Protein AF-A0A2V8SF01-F1 (afdb_monomer_lite)

pLDDT: mean 88.04, std 14.61, range [41.06, 98.75]

Radius of gyration: 20.45 Å; chains: 1; bounding box: 52×48×50 Å

Structure (mmCIF, N/CA/C/O backbone):
data_AF-A0A2V8SF01-F1
#
_entry.id   AF-A0A2V8SF01-F1
#
loop_
_atom_site.group_PDB
_atom_site.id
_atom_site.type_symbol
_atom_site.label_atom_id
_atom_site.label_alt_id
_atom_site.label_comp_id
_atom_site.label_asym_id
_atom_site.label_entity_id
_atom_site.label_seq_id
_atom_site.pdbx_PDB_ins_code
_atom_site.Cartn_x
_atom_site.Cartn_y
_atom_site.Cartn_z
_atom_site.occupancy
_atom_site.B_iso_or_equiv
_atom_site.auth_seq_id
_atom_site.auth_comp_id
_atom_site.auth_asym_id
_atom_site.auth_atom_id
_atom_site.pdbx_PDB_model_num
ATOM 1 N N . GLY A 1 1 ? 24.856 25.398 -19.498 1.00 54.59 1 GLY A N 1
ATOM 2 C CA . GLY A 1 1 ? 24.520 24.948 -18.130 1.00 54.59 1 GLY A CA 1
ATOM 3 C C . GLY A 1 1 ? 24.782 23.458 -18.024 1.00 54.59 1 GLY A C 1
ATOM 4 O O . GLY A 1 1 ? 24.980 22.838 -19.052 1.00 54.59 1 GLY A O 1
ATOM 5 N N . CYS A 1 2 ? 24.787 22.869 -16.823 1.00 63.88 2 CYS A N 1
ATOM 6 C CA . CYS A 1 2 ? 25.158 21.453 -16.619 1.00 63.88 2 CYS A CA 1
ATOM 7 C C . CYS A 1 2 ? 24.352 20.451 -17.482 1.00 63.88 2 CYS A C 1
ATOM 9 O O . CYS A 1 2 ? 24.898 19.425 -17.867 1.00 63.88 2 CYS A O 1
ATOM 11 N N . LEU A 1 3 ? 23.101 20.770 -17.845 1.00 73.19 3 LEU A N 1
ATOM 12 C CA . LEU A 1 3 ? 22.280 19.961 -18.760 1.00 73.19 3 LEU A CA 1
ATOM 13 C C . LEU A 1 3 ? 22.737 20.024 -20.227 1.00 73.19 3 LEU A C 1
ATOM 15 O O . LEU A 1 3 ? 22.583 19.043 -20.943 1.00 73.19 3 LEU A O 1
ATOM 19 N N . ASP A 1 4 ? 23.320 21.142 -20.665 1.00 74.00 4 ASP A N 1
ATOM 20 C CA . ASP A 1 4 ? 23.762 21.336 -22.057 1.00 74.00 4 ASP A CA 1
ATOM 21 C C . ASP A 1 4 ? 25.041 20.540 -22.377 1.00 74.00 4 ASP A C 1
ATOM 23 O O . ASP A 1 4 ? 25.390 20.360 -23.540 1.00 74.00 4 ASP A O 1
ATOM 27 N N . GLU A 1 5 ? 25.748 20.079 -21.342 1.00 84.69 5 GLU A N 1
ATOM 28 C CA . GLU A 1 5 ? 26.998 19.313 -21.435 1.00 84.69 5 GLU A CA 1
ATOM 29 C C . GLU A 1 5 ? 26.815 17.839 -21.028 1.00 84.69 5 GLU A C 1
ATOM 31 O O . GLU A 1 5 ? 27.785 17.080 -20.996 1.00 84.69 5 GLU A O 1
ATOM 36 N N . PHE A 1 6 ? 25.590 17.420 -20.686 1.00 84.81 6 PHE A N 1
ATOM 37 C CA . PHE A 1 6 ? 25.328 16.073 -20.190 1.00 84.81 6 PHE A CA 1
ATOM 38 C C . PHE A 1 6 ? 25.137 15.073 -21.335 1.00 84.81 6 PHE A C 1
ATOM 40 O O . PHE A 1 6 ? 24.265 15.234 -22.185 1.00 84.81 6 PHE A O 1
ATOM 47 N N . ASP A 1 7 ? 25.937 14.009 -21.324 1.00 86.62 7 ASP A N 1
ATOM 48 C CA . ASP A 1 7 ? 25.850 12.919 -22.292 1.00 86.62 7 ASP A CA 1
ATOM 49 C C . ASP A 1 7 ? 24.794 11.887 -21.859 1.00 86.62 7 ASP A C 1
ATOM 51 O O . ASP A 1 7 ? 25.060 11.008 -21.035 1.00 86.62 7 ASP A O 1
ATOM 55 N N . PHE A 1 8 ? 23.582 12.014 -22.405 1.00 86.12 8 PHE A N 1
ATOM 56 C CA . PHE A 1 8 ? 22.473 11.082 -22.162 1.00 86.12 8 PHE A CA 1
ATOM 57 C C . PHE A 1 8 ? 22.664 9.719 -22.843 1.00 86.12 8 PHE A C 1
ATOM 59 O O . PHE A 1 8 ? 22.035 8.749 -22.419 1.00 86.12 8 PHE A O 1
ATOM 66 N N . ASP A 1 9 ? 23.546 9.631 -23.842 1.00 87.12 9 ASP A N 1
ATOM 67 C CA . ASP A 1 9 ? 23.846 8.399 -24.583 1.00 87.12 9 ASP A CA 1
ATOM 68 C C . ASP A 1 9 ? 25.035 7.634 -23.970 1.00 87.12 9 ASP A C 1
ATOM 70 O O . ASP A 1 9 ? 25.516 6.640 -24.522 1.00 87.12 9 ASP A O 1
ATOM 74 N N . SER A 1 10 ? 25.519 8.083 -22.808 1.00 87.12 10 SER A N 1
ATOM 75 C CA . SER A 1 10 ? 26.638 7.466 -22.110 1.00 87.12 10 SER A CA 1
ATOM 76 C C . SER A 1 10 ? 26.353 6.005 -21.744 1.00 87.12 10 SER A C 1
ATOM 78 O O . SER A 1 10 ? 25.311 5.679 -21.179 1.00 87.12 10 SER A O 1
ATOM 80 N N . ASN A 1 11 ? 27.337 5.126 -21.969 1.00 86.88 11 ASN A N 1
ATOM 81 C CA . ASN A 1 11 ? 27.300 3.732 -21.500 1.00 86.88 11 ASN A CA 1
ATOM 82 C C . ASN A 1 11 ? 27.449 3.600 -19.971 1.00 86.88 11 ASN A C 1
ATOM 84 O O . ASN A 1 11 ? 27.344 2.496 -19.439 1.00 86.88 11 ASN A O 1
ATOM 88 N N . ASP A 1 12 ? 27.744 4.696 -19.265 1.00 89.12 12 ASP A N 1
ATOM 89 C CA . ASP A 1 12 ? 27.717 4.743 -17.804 1.00 89.12 12 ASP A CA 1
ATOM 90 C C . ASP A 1 12 ? 26.255 4.624 -17.331 1.00 89.12 12 ASP A C 1
ATOM 92 O O . ASP A 1 12 ? 25.471 5.536 -17.599 1.00 89.12 12 ASP A O 1
ATOM 96 N N . PRO A 1 13 ? 25.861 3.553 -16.616 1.00 85.81 13 PRO A N 1
ATOM 97 C CA . PRO A 1 13 ? 24.471 3.329 -16.212 1.00 85.81 13 PRO A CA 1
ATOM 98 C C . PRO A 1 13 ? 23.915 4.426 -15.293 1.00 85.81 13 PRO A C 1
ATOM 100 O O . PRO A 1 13 ? 22.699 4.552 -15.167 1.00 85.81 13 PRO A O 1
ATOM 103 N N . LEU A 1 14 ? 24.774 5.226 -14.649 1.00 88.25 14 LEU A N 1
ATOM 104 C CA . LEU A 1 14 ? 24.346 6.370 -13.845 1.00 88.25 14 LEU A CA 1
ATOM 105 C C . LEU A 1 14 ? 23.918 7.560 -14.714 1.00 88.25 14 LEU A C 1
ATOM 107 O O . LEU A 1 14 ? 23.068 8.355 -14.306 1.00 88.25 14 LEU A O 1
ATOM 111 N N . LYS A 1 15 ? 24.510 7.692 -15.906 1.00 88.44 15 LYS A N 1
ATOM 112 C CA . LYS A 1 15 ? 24.285 8.811 -16.829 1.00 88.44 15 LYS A CA 1
ATOM 113 C C . LYS A 1 15 ? 23.345 8.461 -17.972 1.00 88.44 15 LYS A C 1
ATOM 115 O O . LYS A 1 15 ? 22.517 9.293 -18.334 1.00 88.44 15 LYS A O 1
ATOM 120 N N . GLY A 1 16 ? 23.449 7.247 -18.506 1.00 86.75 16 GLY A N 1
ATOM 121 C CA . GLY A 1 16 ? 22.637 6.763 -19.615 1.00 86.75 16 GLY A CA 1
ATOM 122 C C . GLY A 1 16 ? 21.146 6.985 -19.363 1.00 86.75 16 GLY A C 1
ATOM 123 O O . GLY A 1 16 ? 20.642 6.743 -18.263 1.00 86.75 16 GLY A O 1
ATOM 124 N N . GLY A 1 17 ? 20.451 7.534 -20.360 1.00 85.00 17 GLY A N 1
ATOM 125 C CA . GLY A 1 17 ? 19.025 7.861 -20.275 1.00 85.00 17 GLY A CA 1
ATOM 126 C C . GLY A 1 17 ? 18.660 8.909 -19.214 1.00 85.00 17 GLY A C 1
ATOM 127 O O . GLY A 1 17 ? 17.480 9.120 -18.949 1.00 85.00 17 GLY A O 1
ATOM 128 N N . GLY A 1 18 ? 19.644 9.569 -18.590 1.00 88.75 18 GLY A N 1
ATOM 129 C CA . GLY A 1 18 ? 19.422 10.551 -17.531 1.00 88.75 18 GLY A CA 1
ATOM 130 C C . GLY A 1 18 ? 19.041 9.944 -16.177 1.00 88.75 18 GLY A C 1
ATOM 131 O O . GLY A 1 18 ? 18.401 10.634 -15.380 1.00 88.75 18 GLY A O 1
ATOM 132 N N . TYR A 1 19 ? 19.428 8.690 -15.895 1.00 90.06 19 TYR A N 1
ATOM 133 C CA . TYR A 1 19 ? 19.047 7.977 -14.665 1.00 90.06 19 TYR A CA 1
ATOM 134 C C . TYR A 1 19 ? 19.304 8.789 -13.387 1.00 90.06 19 TYR A C 1
ATOM 136 O O . TYR A 1 19 ? 18.419 8.883 -12.541 1.00 90.06 19 TYR A O 1
ATOM 144 N N . ILE A 1 20 ? 20.474 9.427 -13.248 1.00 90.81 20 ILE A N 1
ATOM 145 C CA . ILE A 1 20 ? 20.796 10.248 -12.068 1.00 90.81 20 ILE A CA 1
ATOM 146 C C . ILE A 1 20 ? 19.806 11.400 -11.847 1.00 90.81 20 ILE A C 1
ATOM 148 O O . ILE A 1 20 ? 19.459 11.696 -10.706 1.00 90.81 20 ILE A O 1
ATOM 152 N N . PHE A 1 21 ? 19.312 12.036 -12.912 1.00 91.44 21 PHE A N 1
ATOM 153 C CA . PHE A 1 21 ? 18.335 13.117 -12.781 1.00 91.44 21 PHE A CA 1
ATOM 154 C C . PHE A 1 21 ? 16.990 12.580 -12.307 1.00 91.44 21 PHE A C 1
ATOM 156 O O . PHE A 1 21 ? 16.383 13.163 -11.412 1.00 91.44 21 PHE A O 1
ATOM 163 N N . GLN A 1 22 ? 16.550 11.448 -12.859 1.00 91.25 22 GLN A N 1
ATOM 164 C CA . GLN A 1 22 ? 15.330 10.782 -12.405 1.00 91.25 22 GLN A CA 1
ATOM 165 C C . GLN A 1 22 ? 15.464 10.322 -10.949 1.00 91.25 22 GLN A C 1
ATOM 167 O O . GLN A 1 22 ? 14.569 10.588 -10.156 1.00 91.25 22 GLN A O 1
ATOM 172 N N . LEU A 1 23 ? 16.610 9.754 -10.559 1.00 92.31 23 LEU A N 1
ATOM 173 C CA . LEU A 1 23 ? 16.880 9.356 -9.177 1.00 92.31 23 LEU A CA 1
ATOM 174 C C . LEU A 1 23 ? 16.732 10.529 -8.206 1.00 92.31 23 LEU A C 1
ATOM 176 O O . LEU A 1 23 ? 16.076 10.386 -7.178 1.00 92.31 23 LEU A O 1
ATOM 180 N N . VAL A 1 24 ? 17.315 11.686 -8.530 1.00 92.81 24 VAL A N 1
ATOM 181 C CA . VAL A 1 24 ? 17.223 12.886 -7.685 1.00 92.81 24 VAL A CA 1
ATOM 182 C C . VAL A 1 24 ? 15.783 13.394 -7.597 1.00 92.81 24 VAL A C 1
ATOM 184 O O . VAL A 1 24 ? 15.332 13.715 -6.499 1.00 92.81 24 VAL A O 1
ATOM 187 N N . LEU A 1 25 ? 15.049 13.427 -8.714 1.00 92.81 25 LEU A N 1
ATOM 188 C CA . LEU A 1 25 ? 13.645 13.851 -8.734 1.00 92.81 25 LEU A CA 1
ATOM 189 C C . LEU A 1 25 ? 12.754 12.925 -7.896 1.00 92.81 25 LEU A C 1
ATOM 191 O O . LEU A 1 25 ? 11.922 13.406 -7.128 1.00 92.81 25 LEU A O 1
ATOM 195 N N . GLU A 1 26 ? 12.930 11.607 -8.007 1.00 91.81 26 GLU A N 1
ATOM 196 C CA . GLU A 1 26 ? 12.144 10.662 -7.211 1.00 91.81 26 GLU A CA 1
ATOM 197 C C . GLU A 1 26 ? 12.564 10.666 -5.734 1.00 91.81 26 GLU A C 1
ATOM 199 O O . GLU A 1 26 ? 11.713 10.592 -4.850 1.00 91.81 26 GLU A O 1
ATOM 204 N N . HIS A 1 27 ? 13.856 10.832 -5.433 1.00 92.00 27 HIS A N 1
ATOM 205 C CA . HIS A 1 27 ? 14.327 11.004 -4.058 1.00 92.00 27 HIS A CA 1
ATOM 206 C C . HIS A 1 27 ? 13.729 12.266 -3.414 1.00 92.00 27 HIS A C 1
ATOM 208 O O . HIS A 1 27 ? 13.268 12.218 -2.275 1.00 92.00 27 HIS A O 1
ATOM 214 N N . GLU A 1 28 ? 13.659 13.390 -4.136 1.00 94.81 28 GLU A N 1
ATOM 215 C CA . GLU A 1 28 ? 12.976 14.593 -3.644 1.00 94.81 28 GLU A CA 1
ATOM 216 C C . GLU A 1 28 ? 11.497 14.315 -3.328 1.00 94.81 28 GLU A C 1
ATOM 218 O O . GLU A 1 28 ? 11.013 14.708 -2.265 1.00 94.81 28 GLU A O 1
ATOM 223 N N . ARG A 1 29 ? 10.786 13.579 -4.193 1.00 91.56 29 ARG A N 1
ATOM 224 C CA . ARG A 1 29 ? 9.381 13.193 -3.963 1.00 91.56 29 ARG A CA 1
ATOM 225 C C . ARG A 1 29 ? 9.201 12.299 -2.734 1.00 91.56 29 ARG A C 1
ATOM 227 O O . ARG A 1 29 ? 8.271 12.527 -1.962 1.00 91.56 29 ARG A O 1
ATOM 234 N N . GLN A 1 30 ? 10.104 11.348 -2.490 1.00 91.81 30 GLN A N 1
ATOM 235 C CA . GLN A 1 30 ? 10.100 10.537 -1.260 1.00 91.81 30 GLN A CA 1
ATOM 236 C C . GLN A 1 30 ? 10.273 11.402 0.003 1.00 91.81 30 GLN A C 1
ATOM 238 O O . GLN A 1 30 ? 9.613 11.181 1.025 1.00 91.81 30 GLN A O 1
ATOM 243 N N . HIS A 1 31 ? 11.123 12.435 -0.055 1.00 93.69 31 HIS A N 1
ATOM 244 C CA . HIS A 1 31 ? 11.261 13.399 1.045 1.00 93.69 31 HIS A CA 1
ATOM 245 C C . HIS A 1 31 ? 10.014 14.268 1.216 1.00 93.69 31 HIS A C 1
ATOM 247 O O . HIS A 1 31 ? 9.617 14.526 2.351 1.00 93.69 31 HIS A O 1
ATOM 253 N N . GLN A 1 32 ? 9.355 14.679 0.130 1.00 93.25 32 GLN A N 1
ATOM 254 C CA . GLN A 1 32 ? 8.072 15.389 0.206 1.00 93.25 32 GLN A CA 1
ATOM 255 C C . GLN A 1 32 ? 7.006 14.536 0.913 1.00 93.25 32 GLN A C 1
ATOM 257 O O . GLN A 1 32 ? 6.286 15.049 1.770 1.00 93.25 32 GLN A O 1
ATOM 262 N N . GLU A 1 33 ? 6.958 13.230 0.636 1.00 92.88 33 GLU A N 1
ATOM 263 C CA . GLU A 1 33 ? 6.109 12.279 1.363 1.00 92.88 33 GLU A CA 1
ATOM 264 C C . GLU A 1 33 ? 6.444 12.186 2.850 1.00 92.88 33 GLU A C 1
ATOM 266 O O . GLU A 1 33 ? 5.564 12.325 3.703 1.00 92.88 33 GLU A O 1
ATOM 271 N N . THR A 1 34 ? 7.728 12.058 3.174 1.00 93.25 34 THR A N 1
ATOM 272 C CA . THR A 1 34 ? 8.198 12.039 4.563 1.00 93.25 34 THR A CA 1
ATOM 273 C C . THR A 1 34 ? 7.794 13.310 5.315 1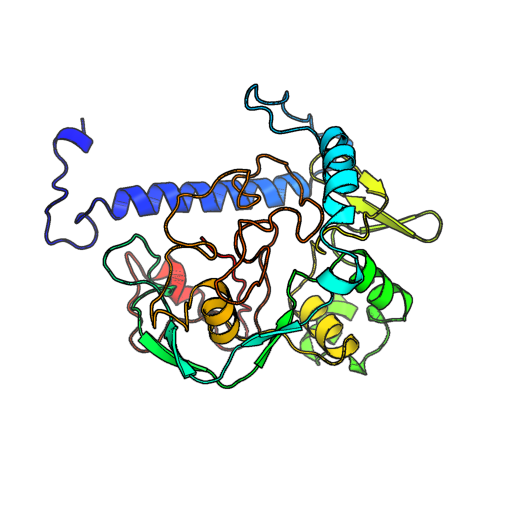.00 93.25 34 THR A C 1
ATOM 275 O O . THR A 1 34 ? 7.288 13.246 6.438 1.00 93.25 34 THR A O 1
ATOM 278 N N . LEU A 1 35 ? 7.959 14.476 4.688 1.00 93.44 35 LEU A N 1
ATOM 279 C CA . LEU A 1 35 ? 7.542 15.756 5.255 1.00 93.44 35 LEU A CA 1
ATOM 280 C C . LEU A 1 35 ? 6.027 15.822 5.459 1.00 93.44 35 LEU A C 1
ATOM 282 O O . LEU A 1 35 ? 5.589 16.345 6.481 1.00 93.44 35 LEU A O 1
ATOM 286 N N . ALA A 1 36 ? 5.225 15.266 4.548 1.00 91.38 36 ALA A N 1
ATOM 287 C CA . ALA A 1 36 ? 3.776 15.211 4.711 1.00 91.38 36 ALA A CA 1
ATOM 288 C C . ALA A 1 36 ? 3.349 14.318 5.885 1.00 91.38 36 ALA A C 1
ATOM 290 O O . ALA A 1 36 ? 2.460 14.719 6.636 1.00 91.38 36 ALA A O 1
ATOM 291 N N . TYR A 1 37 ? 4.012 13.176 6.117 1.00 89.75 37 TYR A N 1
ATOM 292 C CA . TYR A 1 37 ? 3.765 12.357 7.312 1.00 89.75 37 TYR A CA 1
ATOM 293 C C . TYR A 1 37 ? 4.042 13.133 8.600 1.00 89.75 37 TYR A C 1
ATOM 295 O O . TYR A 1 37 ? 3.204 13.165 9.503 1.00 89.75 37 TYR A O 1
ATOM 303 N N . LEU A 1 38 ? 5.194 13.807 8.676 1.00 92.75 38 LEU A N 1
ATOM 304 C CA . LEU A 1 38 ? 5.547 14.644 9.826 1.00 92.75 38 LEU A CA 1
ATOM 305 C C . LEU A 1 38 ? 4.557 15.799 10.002 1.00 92.75 38 LEU A C 1
ATOM 307 O O . LEU A 1 38 ? 4.141 16.104 11.119 1.00 92.75 38 LEU A O 1
ATOM 311 N N . PHE A 1 39 ? 4.137 16.416 8.899 1.00 93.12 39 PHE A N 1
ATOM 312 C CA . PHE A 1 39 ? 3.173 17.502 8.915 1.00 93.12 39 PHE A CA 1
ATOM 313 C C . PHE A 1 39 ? 1.790 17.029 9.374 1.00 93.12 39 PHE A C 1
ATOM 315 O O . PHE A 1 39 ? 1.161 17.718 10.173 1.00 93.12 39 PHE A O 1
ATOM 322 N N . GLN A 1 40 ? 1.326 15.837 8.977 1.00 92.75 40 GLN A N 1
ATOM 323 C CA . GLN A 1 40 ? 0.063 15.256 9.452 1.00 92.75 40 GLN A CA 1
ATOM 324 C C . GLN A 1 40 ? 0.063 15.030 10.974 1.00 92.75 40 GLN A C 1
ATOM 326 O O . GLN A 1 40 ? -0.973 15.225 11.613 1.00 92.75 40 GLN A O 1
ATOM 331 N N . LEU A 1 41 ? 1.216 14.706 11.573 1.00 92.81 41 LEU A N 1
ATOM 332 C CA . LEU A 1 41 ? 1.348 14.491 13.020 1.00 92.81 41 LEU A CA 1
ATOM 333 C C . LEU A 1 41 ? 1.189 15.764 13.863 1.00 92.81 41 LEU A C 1
ATOM 335 O O . LEU A 1 41 ? 0.809 15.658 15.031 1.00 92.81 41 LEU A O 1
ATOM 339 N N . LEU A 1 42 ? 1.436 16.952 13.298 1.00 93.75 42 LEU A N 1
ATOM 340 C CA . LEU A 1 42 ? 1.206 18.213 14.009 1.00 93.75 42 LEU A CA 1
ATOM 341 C C . LEU A 1 42 ? -0.290 18.417 14.301 1.00 93.75 42 LEU A C 1
ATOM 343 O O . LEU A 1 42 ? -1.156 17.875 13.608 1.00 93.75 42 LEU A O 1
ATOM 347 N N . ASP A 1 43 ? -0.589 19.232 15.314 1.00 91.06 43 ASP A N 1
ATOM 348 C CA . ASP A 1 43 ? -1.958 19.608 15.674 1.00 91.06 43 ASP A CA 1
ATOM 349 C C . ASP A 1 43 ? -2.656 20.269 14.468 1.00 91.06 43 ASP A C 1
ATOM 351 O O . ASP A 1 43 ? -2.166 21.297 13.982 1.00 91.06 43 ASP A O 1
ATOM 355 N N . PRO A 1 44 ? -3.774 19.712 13.964 1.00 90.31 44 PRO A N 1
ATOM 356 C CA . PRO A 1 44 ? -4.490 20.270 12.820 1.00 90.31 44 PRO A CA 1
ATOM 357 C C . PRO A 1 44 ? -4.881 21.742 12.987 1.00 90.31 44 PRO A C 1
ATOM 359 O O . PRO A 1 44 ? -4.827 22.493 12.017 1.00 90.31 44 PRO A O 1
ATOM 362 N N . THR A 1 45 ? -5.179 22.190 14.211 1.00 88.88 45 THR A N 1
ATOM 363 C CA . THR A 1 45 ? -5.562 23.583 14.504 1.00 88.88 45 THR A CA 1
ATOM 364 C C . THR A 1 45 ? -4.426 24.588 14.297 1.00 88.88 45 THR A C 1
ATOM 366 O O . THR A 1 45 ? -4.670 25.790 14.201 1.00 88.88 45 THR A O 1
ATOM 369 N N . THR A 1 46 ? -3.183 24.110 14.191 1.00 92.88 46 THR A N 1
ATOM 370 C CA . THR A 1 46 ? -1.998 24.945 13.935 1.00 92.88 46 THR A CA 1
ATOM 371 C C . THR A 1 46 ? -1.663 25.065 12.449 1.00 92.88 46 THR A C 1
ATOM 373 O O . THR A 1 46 ? -0.733 25.783 12.079 1.00 92.88 46 THR A O 1
ATOM 376 N N . LYS A 1 47 ? -2.405 24.366 11.583 1.00 93.00 47 LYS A N 1
ATOM 377 C CA . LYS A 1 47 ? -2.143 24.293 10.147 1.00 93.00 47 LYS A CA 1
ATOM 378 C C . LYS A 1 47 ? -3.144 25.138 9.382 1.00 93.00 47 LYS A C 1
ATOM 380 O O . LYS A 1 47 ? -4.331 25.177 9.691 1.00 93.00 47 LYS A O 1
ATOM 385 N N . THR A 1 48 ? -2.666 25.727 8.297 1.00 87.31 48 THR A N 1
ATOM 386 C CA . THR A 1 48 ? -3.521 26.420 7.338 1.00 87.31 48 THR A CA 1
ATOM 387 C C . THR A 1 48 ? -3.609 25.581 6.079 1.00 87.31 48 THR A C 1
ATOM 389 O O . THR A 1 48 ? -2.586 25.263 5.470 1.00 87.31 48 THR A O 1
ATOM 392 N N . ARG A 1 49 ? -4.834 25.232 5.677 1.00 84.12 49 ARG A N 1
ATOM 393 C CA . ARG A 1 49 ? -5.082 24.566 4.398 1.00 84.12 49 ARG A CA 1
ATOM 394 C C . ARG A 1 49 ? -4.626 25.496 3.261 1.00 84.12 49 ARG A C 1
ATOM 396 O O . ARG A 1 49 ? -5.049 26.656 3.246 1.00 84.12 49 ARG A O 1
ATOM 403 N N . PRO A 1 50 ? -3.786 25.033 2.317 1.00 81.06 50 PRO A N 1
ATOM 404 C CA . PRO A 1 50 ? -3.448 25.812 1.134 1.00 81.06 50 PRO A CA 1
ATOM 405 C C . PRO A 1 50 ? -4.721 26.218 0.384 1.00 81.06 50 PRO A C 1
ATOM 407 O O . PRO A 1 50 ? -5.68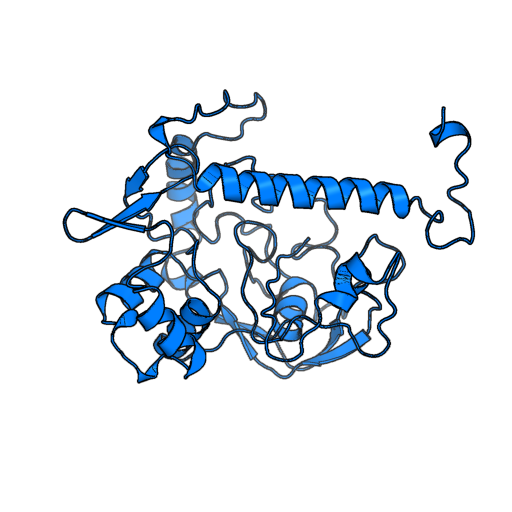5 25.450 0.334 1.00 81.06 50 PRO A O 1
ATOM 410 N N . LEU A 1 51 ? -4.730 27.417 -0.206 1.00 66.88 51 LEU A N 1
ATOM 411 C CA . LEU A 1 51 ? -5.817 27.826 -1.098 1.00 66.88 51 LEU A CA 1
ATOM 412 C C . LEU A 1 51 ? -5.964 26.783 -2.213 1.00 66.88 51 LEU A C 1
ATOM 414 O O . LEU A 1 51 ? -4.957 26.300 -2.736 1.00 66.88 51 LEU A O 1
ATOM 418 N N . ALA A 1 52 ? -7.207 26.428 -2.552 1.00 58.94 52 ALA A N 1
ATOM 419 C CA . ALA A 1 52 ? -7.484 25.468 -3.614 1.00 58.94 52 ALA A CA 1
ATOM 420 C C . ALA A 1 52 ? -6.733 25.884 -4.888 1.00 58.94 52 ALA A C 1
ATOM 422 O O . ALA A 1 52 ? -6.860 27.023 -5.346 1.00 58.94 52 ALA A O 1
ATOM 423 N N . GLN A 1 53 ? -5.922 24.977 -5.436 1.00 53.53 53 GLN A N 1
ATOM 424 C CA . GLN A 1 53 ? -5.293 25.197 -6.734 1.00 53.53 53 GLN A CA 1
ATOM 425 C C . GLN A 1 53 ? -6.392 25.355 -7.797 1.00 53.53 53 GLN A C 1
ATOM 427 O O . GLN A 1 53 ? -7.429 24.689 -7.734 1.00 53.53 53 GLN A O 1
ATOM 432 N N . ALA A 1 54 ? -6.168 26.246 -8.767 1.00 43.75 54 ALA A N 1
ATOM 433 C CA . ALA A 1 54 ? -7.116 26.558 -9.843 1.00 43.75 54 ALA A CA 1
ATOM 434 C C . ALA A 1 54 ? -7.475 25.337 -10.723 1.00 43.75 54 ALA A C 1
ATOM 436 O O . ALA A 1 54 ? -8.429 25.382 -11.493 1.00 43.75 54 ALA A O 1
ATOM 437 N N . ASP A 1 55 ? -6.739 24.239 -10.566 1.00 48.16 55 ASP A N 1
ATOM 438 C CA . ASP A 1 55 ? -6.804 22.966 -11.279 1.00 48.16 55 ASP A CA 1
ATOM 439 C C . ASP A 1 55 ? -8.062 22.125 -10.969 1.00 48.16 55 ASP A C 1
ATOM 441 O O . ASP A 1 55 ? -8.164 20.982 -11.414 1.00 48.16 55 ASP A O 1
ATOM 445 N N . GLY A 1 56 ? -9.007 22.628 -10.166 1.00 44.41 56 GLY A N 1
ATOM 446 C CA . GLY A 1 56 ? -10.249 21.910 -9.855 1.00 44.41 56 GLY A CA 1
ATOM 447 C C . GLY A 1 56 ? -10.069 20.694 -8.937 1.00 44.41 56 GLY A C 1
ATOM 448 O O . GLY A 1 56 ? -10.959 19.847 -8.861 1.00 44.41 56 GLY A O 1
ATOM 449 N N . ALA A 1 57 ? -8.943 20.597 -8.218 1.00 45.41 57 ALA A N 1
ATOM 450 C CA . ALA A 1 57 ? -8.798 19.660 -7.107 1.00 45.41 57 ALA A CA 1
ATOM 451 C C . ALA A 1 57 ? -9.791 20.066 -6.009 1.00 45.41 57 ALA A C 1
ATOM 453 O O . ALA A 1 57 ? -9.544 20.985 -5.228 1.00 45.41 57 ALA A O 1
ATOM 454 N N . MET A 1 58 ? -10.963 19.431 -6.024 1.00 45.31 58 MET A N 1
ATOM 455 C CA . MET A 1 58 ? -12.053 19.764 -5.116 1.00 45.31 58 MET A CA 1
ATOM 456 C C . MET A 1 58 ? -11.579 19.587 -3.665 1.00 45.31 58 MET A C 1
ATOM 458 O O . MET A 1 58 ? -11.100 18.500 -3.318 1.00 45.31 58 MET A O 1
ATOM 462 N N . PRO A 1 59 ? -11.740 20.607 -2.803 1.00 46.31 59 PRO A N 1
ATOM 463 C CA . PRO A 1 59 ? -11.748 20.406 -1.361 1.00 46.31 59 PRO A CA 1
ATOM 464 C C . PRO A 1 59 ? -12.731 19.282 -1.003 1.00 46.31 59 PRO A C 1
ATOM 466 O O . PRO A 1 59 ? -13.704 19.062 -1.726 1.00 46.31 59 PRO A O 1
ATOM 469 N N . HIS A 1 60 ? -12.464 18.589 0.107 1.00 49.81 60 HIS A N 1
ATOM 470 C CA . HIS A 1 60 ? -13.214 17.432 0.632 1.00 49.81 60 HIS A CA 1
ATOM 471 C C . HIS A 1 60 ? -14.749 17.539 0.457 1.00 49.81 60 HIS A C 1
ATOM 473 O O . HIS A 1 60 ? -15.389 16.571 0.050 1.00 49.81 60 HIS A O 1
ATOM 479 N N . ASP A 1 61 ? -15.319 18.741 0.593 1.00 44.72 61 ASP A N 1
ATOM 480 C CA . ASP A 1 61 ? -16.753 19.019 0.422 1.00 44.72 61 ASP A CA 1
ATOM 481 C C . ASP A 1 61 ? -17.346 18.640 -0.952 1.00 44.72 61 ASP A C 1
ATOM 483 O O . ASP A 1 61 ? -18.504 18.235 -1.027 1.00 44.72 61 ASP A O 1
ATOM 487 N N . GLY A 1 62 ? -16.574 18.706 -2.043 1.00 41.06 62 GLY A N 1
ATOM 488 C CA . GLY A 1 62 ? -17.042 18.315 -3.381 1.00 41.06 62 GLY A CA 1
ATOM 489 C C . GLY A 1 62 ? -16.972 16.812 -3.660 1.00 41.06 62 GLY A C 1
ATOM 490 O O . GLY A 1 62 ? -17.655 16.309 -4.554 1.00 41.06 62 GLY A O 1
ATOM 491 N N . ALA A 1 63 ? -16.158 16.076 -2.895 1.00 46.69 63 ALA A N 1
ATOM 492 C CA . ALA A 1 63 ? -16.019 14.633 -3.051 1.00 46.69 63 ALA A CA 1
ATOM 493 C C . ALA A 1 63 ? -17.290 13.898 -2.610 1.00 46.69 63 ALA A C 1
ATOM 495 O O . ALA A 1 63 ? -17.627 12.893 -3.219 1.00 46.69 63 ALA A O 1
ATOM 496 N N . ARG A 1 64 ? -18.049 14.434 -1.644 1.00 45.09 64 ARG A N 1
ATOM 497 C CA . ARG A 1 64 ? -19.336 13.864 -1.205 1.00 45.09 64 ARG A CA 1
ATOM 498 C C . ARG A 1 64 ? -20.405 13.844 -2.299 1.00 45.09 64 ARG A C 1
ATOM 500 O O . ARG A 1 64 ? -21.171 12.889 -2.381 1.00 45.09 64 ARG A O 1
ATOM 507 N N . GLU A 1 65 ? -20.451 14.856 -3.163 1.00 41.81 65 GLU A N 1
ATOM 508 C CA . GLU A 1 65 ? -21.429 14.929 -4.260 1.00 41.81 65 GLU A CA 1
ATOM 509 C C . GLU A 1 65 ? -21.067 13.992 -5.427 1.00 41.81 65 GLU A C 1
ATOM 511 O O . GLU A 1 65 ? -21.945 13.395 -6.053 1.00 41.81 65 GLU A O 1
ATOM 516 N N . VAL A 1 66 ? -19.767 13.806 -5.684 1.00 48.22 66 VAL A N 1
ATOM 517 C CA . VAL A 1 66 ? -19.257 12.842 -6.675 1.00 48.22 66 VAL A CA 1
ATOM 518 C C . VAL A 1 66 ? -19.331 11.408 -6.139 1.00 48.22 66 VAL A C 1
ATOM 520 O O . VAL A 1 66 ? -19.736 10.515 -6.875 1.00 48.22 66 VAL A O 1
ATOM 523 N N . ALA A 1 67 ? -19.025 11.188 -4.858 1.00 47.97 67 ALA A N 1
ATOM 524 C CA . ALA A 1 67 ? -19.137 9.900 -4.176 1.00 47.97 67 ALA A CA 1
ATOM 525 C C . ALA A 1 67 ? -20.595 9.448 -4.048 1.00 47.97 67 ALA A C 1
ATOM 527 O O . ALA A 1 67 ? -20.874 8.283 -4.279 1.00 47.97 67 ALA A O 1
ATOM 528 N N . SER A 1 68 ? -21.542 10.361 -3.804 1.00 45.69 68 SER A N 1
ATOM 529 C CA . SER A 1 68 ? -22.985 10.083 -3.888 1.00 45.69 68 SER A CA 1
ATOM 530 C C . SER A 1 68 ? -23.369 9.478 -5.247 1.00 45.69 68 SER A C 1
ATOM 532 O O . SER A 1 68 ? -24.029 8.443 -5.295 1.00 45.69 68 SER A O 1
ATOM 534 N N . ARG A 1 69 ? -22.850 10.039 -6.351 1.00 44.19 69 ARG A N 1
ATOM 535 C CA . ARG A 1 69 ? -23.076 9.534 -7.719 1.00 44.19 69 ARG A CA 1
ATOM 536 C C . ARG A 1 69 ? -22.247 8.294 -8.086 1.00 44.19 69 ARG A C 1
ATOM 538 O O . ARG A 1 69 ? -22.674 7.526 -8.940 1.00 44.19 69 ARG A O 1
ATOM 545 N N . ALA A 1 70 ? -21.076 8.095 -7.481 1.00 45.62 70 ALA A N 1
ATOM 546 C CA . ALA A 1 70 ? -20.231 6.913 -7.688 1.00 45.62 70 ALA A CA 1
ATOM 547 C C . ALA A 1 70 ? -20.657 5.720 -6.808 1.00 45.62 70 ALA A C 1
ATOM 549 O O . ALA A 1 70 ? -20.453 4.572 -7.199 1.00 45.62 70 ALA A O 1
ATOM 550 N N . SER A 1 71 ? -21.314 5.971 -5.668 1.00 44.31 71 SER A N 1
ATOM 551 C CA . SER A 1 71 ? -21.890 4.940 -4.789 1.00 44.31 71 SER A CA 1
ATOM 552 C C . SER A 1 71 ? -23.030 4.165 -5.456 1.00 44.31 71 SER A C 1
ATOM 554 O O . SER A 1 71 ? -23.288 3.018 -5.095 1.00 44.31 71 SER A O 1
ATOM 556 N N . ASP A 1 72 ? -23.628 4.732 -6.510 1.00 44.16 72 ASP A N 1
ATOM 557 C CA . ASP A 1 72 ? -24.569 4.021 -7.379 1.00 44.16 72 ASP A CA 1
ATOM 558 C C . ASP A 1 72 ? -23.861 2.986 -8.283 1.00 44.16 72 ASP A C 1
ATOM 560 O O . ASP A 1 72 ? -24.499 2.052 -8.769 1.00 44.16 72 ASP A O 1
ATOM 564 N N . ALA A 1 73 ? -22.544 3.116 -8.508 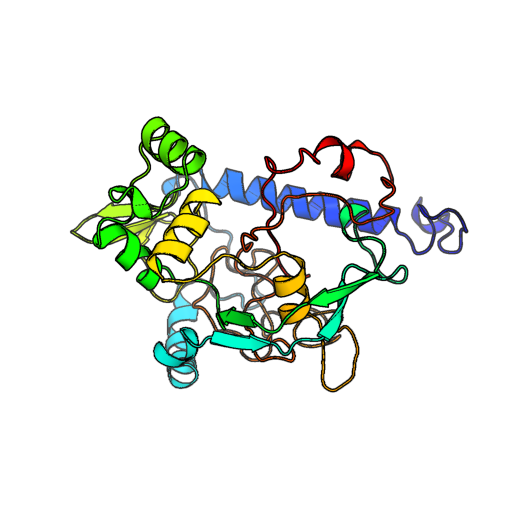1.00 44.41 73 ALA A N 1
ATOM 565 C CA . ALA A 1 73 ? -21.767 2.280 -9.430 1.00 44.41 73 ALA A CA 1
ATOM 566 C C . ALA A 1 73 ? -20.964 1.156 -8.744 1.00 44.41 73 ALA A C 1
ATOM 568 O O . ALA A 1 73 ? -20.731 0.115 -9.361 1.00 44.41 73 ALA A O 1
ATOM 569 N N . LEU A 1 74 ? -20.578 1.316 -7.474 1.00 52.09 74 LEU A N 1
ATOM 570 C CA . LEU A 1 74 ? -19.939 0.263 -6.680 1.00 52.09 74 LEU A CA 1
ATOM 571 C C . LEU A 1 74 ? -20.640 0.170 -5.321 1.00 52.09 74 LEU A C 1
ATOM 573 O O . LEU A 1 74 ? -20.340 0.913 -4.392 1.00 52.09 74 LEU A O 1
ATOM 577 N N . THR A 1 75 ? -21.603 -0.744 -5.194 1.00 55.28 75 THR A N 1
ATOM 578 C CA . THR A 1 75 ? -22.236 -0.990 -3.890 1.00 55.28 75 THR A CA 1
ATOM 579 C C . THR A 1 75 ? -21.178 -1.422 -2.866 1.00 55.28 75 THR A C 1
ATOM 581 O O . THR A 1 75 ? -20.212 -2.102 -3.222 1.00 55.28 75 THR A O 1
ATOM 584 N N . THR A 1 76 ? -21.377 -1.122 -1.577 1.00 51.78 76 THR A N 1
ATOM 585 C CA . THR A 1 76 ? -20.520 -1.583 -0.458 1.00 51.78 76 THR A CA 1
ATOM 586 C C . THR A 1 76 ? -20.255 -3.098 -0.494 1.00 51.78 76 THR A C 1
ATOM 588 O O . THR A 1 76 ? -19.264 -3.586 0.044 1.00 51.78 76 THR A O 1
ATOM 591 N N . GLN A 1 77 ? -21.129 -3.863 -1.154 1.00 49.00 77 GLN A N 1
ATOM 592 C CA . GLN A 1 77 ? -20.969 -5.292 -1.386 1.00 49.00 77 GLN A CA 1
ATOM 593 C C . GLN A 1 77 ? -19.908 -5.616 -2.454 1.00 49.00 77 GLN A C 1
ATOM 595 O O . GLN A 1 77 ? -19.120 -6.530 -2.242 1.00 49.00 77 GLN A O 1
ATOM 600 N N . THR A 1 78 ? -19.845 -4.861 -3.555 1.00 55.25 78 THR A N 1
ATOM 601 C CA . THR A 1 78 ? -18.878 -5.048 -4.655 1.00 55.25 78 THR A CA 1
ATOM 602 C C . THR A 1 78 ? -17.459 -4.609 -4.264 1.00 55.25 78 THR A C 1
ATOM 604 O O . THR A 1 78 ? -16.481 -5.185 -4.738 1.00 55.25 78 THR A O 1
ATOM 607 N N . ALA A 1 79 ? -17.329 -3.641 -3.348 1.00 55.62 79 ALA A N 1
ATOM 608 C CA . ALA A 1 79 ? -16.050 -3.267 -2.733 1.00 55.62 79 ALA A CA 1
ATOM 609 C C . ALA A 1 79 ? -15.457 -4.407 -1.874 1.00 55.62 79 ALA A C 1
ATOM 611 O O . ALA A 1 79 ? -14.248 -4.609 -1.830 1.00 55.62 79 ALA A O 1
ATOM 612 N N . ARG A 1 80 ? -16.303 -5.236 -1.251 1.00 65.19 80 ARG A N 1
ATOM 613 C CA . ARG A 1 80 ? -15.865 -6.391 -0.443 1.00 65.19 80 ARG A CA 1
ATOM 614 C C . ARG A 1 80 ? -15.487 -7.623 -1.267 1.00 65.19 80 ARG A C 1
ATOM 616 O O . ARG A 1 80 ? -15.072 -8.638 -0.695 1.00 65.19 80 ARG A O 1
ATOM 623 N N . ASP A 1 81 ? -15.645 -7.565 -2.588 1.00 85.12 81 ASP A N 1
ATOM 624 C CA . ASP A 1 81 ? -15.355 -8.693 -3.459 1.00 85.12 81 ASP A CA 1
ATOM 625 C C . ASP A 1 81 ? -13.863 -9.016 -3.471 1.00 85.12 81 ASP A C 1
ATOM 627 O O . ASP A 1 81 ? -12.994 -8.148 -3.512 1.00 85.12 81 ASP A O 1
ATOM 631 N N . MET A 1 82 ? -13.567 -10.311 -3.483 1.00 95.00 82 MET A N 1
ATOM 632 C CA . MET A 1 82 ? -12.217 -10.811 -3.697 1.00 95.00 82 MET A CA 1
ATOM 633 C C . MET A 1 82 ? -12.055 -11.169 -5.180 1.00 95.00 82 MET A C 1
ATOM 635 O O . MET A 1 82 ? -12.770 -12.045 -5.685 1.00 95.00 82 MET A O 1
ATOM 639 N N . VAL A 1 83 ? -11.110 -10.524 -5.855 1.00 96.62 83 VAL A N 1
ATOM 640 C CA . VAL A 1 83 ? -10.712 -10.769 -7.246 1.00 96.62 83 VAL A CA 1
ATOM 641 C C . VAL A 1 83 ? -9.870 -12.040 -7.315 1.00 96.62 83 VAL A C 1
ATOM 643 O O . VAL A 1 83 ? -8.974 -12.233 -6.498 1.00 96.62 83 VAL A O 1
ATOM 646 N N . SER A 1 84 ? -10.170 -12.929 -8.266 1.00 97.31 84 SER A N 1
ATOM 647 C CA . SER A 1 84 ? -9.424 -14.183 -8.445 1.00 97.31 84 SER A CA 1
ATOM 648 C C . SER A 1 84 ? -8.275 -13.987 -9.426 1.00 97.31 84 SER A C 1
ATOM 650 O O . SER A 1 84 ? -8.493 -13.545 -10.554 1.00 97.31 84 SER A O 1
ATOM 652 N N . ILE A 1 85 ? -7.067 -14.351 -9.005 1.00 98.00 85 ILE A N 1
ATOM 653 C CA . ILE A 1 85 ? -5.843 -14.234 -9.793 1.00 98.00 85 ILE A CA 1
ATOM 654 C C . ILE A 1 85 ? -5.355 -15.643 -10.108 1.00 98.00 85 ILE A C 1
ATOM 656 O O . ILE A 1 85 ? -4.964 -16.392 -9.213 1.00 98.00 85 ILE A O 1
ATOM 660 N N . ARG A 1 86 ? -5.391 -16.016 -11.391 1.00 97.19 86 ARG A N 1
ATOM 661 C CA . ARG A 1 86 ? -5.023 -17.368 -11.832 1.00 97.19 86 ARG A CA 1
ATOM 662 C C . ARG A 1 86 ? -3.550 -17.668 -11.554 1.00 97.19 86 ARG A C 1
ATOM 664 O O . ARG A 1 86 ? -2.682 -16.798 -11.697 1.00 97.19 86 ARG A O 1
ATOM 671 N N . ALA A 1 87 ? -3.265 -18.931 -11.243 1.00 98.00 87 ALA A N 1
ATOM 672 C CA . ALA A 1 87 ? -1.898 -19.430 -11.156 1.00 98.00 87 ALA A CA 1
ATOM 673 C C . ALA A 1 87 ? -1.136 -19.187 -12.468 1.00 98.00 87 ALA A C 1
ATOM 675 O O . ALA A 1 87 ? -1.716 -19.251 -13.553 1.00 98.00 87 ALA A O 1
ATOM 676 N N . GLY A 1 88 ? 0.162 -18.918 -12.374 1.00 97.38 88 GLY A N 1
ATOM 677 C CA . GLY A 1 88 ? 1.009 -18.761 -13.553 1.00 97.38 88 GLY A CA 1
ATOM 678 C C . GLY A 1 88 ? 2.270 -17.958 -13.289 1.00 97.38 88 GLY A C 1
ATOM 679 O O . GLY A 1 88 ? 2.351 -17.217 -12.303 1.00 97.38 88 GLY A O 1
ATOM 680 N N . ALA A 1 89 ? 3.222 -18.111 -14.204 1.00 97.12 89 ALA A N 1
ATOM 681 C CA . ALA A 1 89 ? 4.410 -17.282 -14.278 1.00 97.12 89 ALA A CA 1
ATOM 682 C C . ALA A 1 89 ? 4.048 -15.840 -14.665 1.00 97.12 89 ALA A C 1
ATOM 684 O O . ALA A 1 89 ? 3.105 -15.613 -15.428 1.00 97.12 89 ALA A O 1
ATOM 685 N N . PHE A 1 90 ? 4.777 -14.876 -14.113 1.00 96.81 90 PHE A N 1
ATOM 686 C CA . PHE A 1 90 ? 4.711 -13.472 -14.506 1.00 96.81 90 PHE A CA 1
ATOM 687 C C . PHE A 1 90 ? 6.071 -12.802 -14.288 1.00 96.81 90 PHE A C 1
ATOM 689 O O . PHE A 1 90 ? 6.936 -13.353 -13.603 1.00 96.81 90 PHE A O 1
ATOM 696 N N . LEU A 1 91 ? 6.240 -11.611 -14.858 1.00 95.44 91 LEU A N 1
ATOM 697 C CA . LEU A 1 91 ? 7.452 -10.815 -14.707 1.00 95.44 91 LEU A CA 1
ATOM 698 C C . LEU A 1 91 ? 7.360 -9.903 -13.466 1.00 95.44 91 LEU A C 1
ATOM 700 O O . LEU A 1 91 ? 6.682 -8.872 -13.505 1.00 95.44 91 LEU A O 1
ATOM 704 N N . LEU A 1 92 ? 8.044 -10.283 -12.385 1.00 95.25 92 LEU A N 1
ATOM 705 C CA . LEU A 1 92 ? 8.227 -9.490 -11.161 1.00 95.25 92 LEU A CA 1
ATOM 706 C C . LEU A 1 92 ? 9.383 -8.502 -11.343 1.00 95.25 92 LEU A C 1
ATOM 708 O O . LEU A 1 92 ? 10.401 -8.886 -11.911 1.00 95.25 92 LEU A O 1
ATOM 712 N N . GLY A 1 93 ? 9.259 -7.280 -10.830 1.00 93.62 93 GLY A N 1
ATOM 713 C CA . GLY A 1 93 ? 10.282 -6.240 -10.912 1.00 93.62 93 GLY A CA 1
ATOM 714 C C . GLY A 1 93 ? 10.243 -5.438 -12.213 1.00 93.62 93 GLY A C 1
ATOM 715 O O . GLY A 1 93 ? 9.447 -5.697 -13.123 1.00 93.62 93 GLY A O 1
ATOM 716 N N . ALA A 1 94 ? 11.108 -4.436 -12.301 1.00 88.69 94 ALA A N 1
ATOM 717 C CA . ALA A 1 94 ? 11.178 -3.506 -13.414 1.00 88.69 94 ALA A CA 1
ATOM 718 C C . ALA A 1 94 ? 12.209 -3.930 -14.468 1.00 88.69 94 ALA A C 1
ATOM 720 O O . ALA A 1 94 ? 13.293 -4.448 -14.168 1.00 88.69 94 ALA A O 1
ATOM 721 N N . ALA A 1 95 ? 11.866 -3.682 -15.732 1.00 77.50 95 ALA A N 1
ATOM 722 C CA . ALA A 1 95 ? 12.791 -3.818 -16.845 1.00 77.50 95 ALA A CA 1
ATOM 723 C C . ALA A 1 95 ? 13.831 -2.676 -16.838 1.00 77.50 95 ALA A C 1
ATOM 725 O O . ALA A 1 95 ? 13.729 -1.701 -16.093 1.00 77.50 95 ALA A O 1
ATOM 726 N N . ARG A 1 96 ? 14.894 -2.821 -17.640 1.00 69.88 96 ARG A N 1
ATOM 727 C CA . ARG A 1 96 ? 16.010 -1.853 -17.683 1.00 69.88 96 ARG A CA 1
ATOM 728 C C . ARG A 1 96 ? 15.676 -0.553 -18.422 1.00 69.88 96 ARG A C 1
ATOM 730 O O . ARG A 1 96 ? 16.435 0.401 -18.309 1.00 69.88 96 ARG A O 1
ATOM 737 N N . ASP A 1 97 ? 14.603 -0.538 -19.199 1.00 70.12 97 ASP A N 1
ATOM 738 C CA . ASP A 1 97 ? 14.207 0.544 -20.104 1.00 70.12 97 ASP A CA 1
ATOM 739 C C . ASP A 1 97 ? 13.386 1.655 -19.428 1.00 70.12 97 ASP A C 1
ATOM 741 O O . ASP A 1 97 ? 13.123 2.683 -20.051 1.00 70.12 97 ASP A O 1
ATOM 745 N N . SER A 1 98 ? 13.046 1.501 -18.144 1.00 74.56 98 SER A N 1
ATOM 746 C CA . SER A 1 98 ? 12.434 2.544 -17.320 1.00 74.56 98 SER A CA 1
ATOM 747 C C . SER A 1 98 ? 13.251 2.844 -16.062 1.00 74.56 98 SER A C 1
ATOM 749 O O . SER A 1 98 ? 14.061 2.034 -15.589 1.00 74.56 98 SER A O 1
ATOM 751 N N . PHE A 1 99 ? 13.016 4.020 -15.472 1.00 86.50 99 PHE A N 1
ATOM 752 C CA . PHE A 1 99 ? 13.496 4.292 -14.121 1.00 86.50 99 PHE A CA 1
ATOM 753 C C . PHE A 1 99 ? 12.929 3.252 -13.155 1.00 86.50 99 PHE A C 1
ATOM 755 O O . PHE A 1 99 ? 11.726 3.001 -13.146 1.00 86.50 99 PHE A O 1
ATOM 762 N N . ALA A 1 100 ? 13.800 2.675 -12.342 1.00 90.12 100 ALA A N 1
ATOM 763 C CA . ALA A 1 100 ? 13.439 1.851 -11.204 1.00 90.12 100 ALA A CA 1
ATOM 764 C C . ALA A 1 100 ? 14.595 1.897 -10.213 1.00 90.12 100 ALA A C 1
ATOM 766 O O . ALA A 1 100 ? 15.756 2.004 -10.628 1.00 90.12 100 ALA A O 1
ATOM 767 N N . TYR A 1 101 ? 14.274 1.826 -8.927 1.00 92.19 101 TYR A N 1
ATOM 768 C CA . TYR A 1 101 ? 15.295 1.701 -7.897 1.00 92.19 101 TYR A CA 1
ATOM 769 C C . TYR A 1 101 ? 16.003 0.347 -8.014 1.00 92.19 101 TYR A C 1
ATOM 771 O O . TYR A 1 101 ? 15.530 -0.571 -8.687 1.00 92.19 101 TYR A O 1
ATOM 779 N N . ASP A 1 102 ? 17.172 0.228 -7.396 1.00 92.12 102 ASP A N 1
ATOM 780 C CA . ASP A 1 102 ? 17.957 -1.007 -7.409 1.00 92.12 102 ASP A CA 1
ATOM 781 C C . ASP A 1 102 ? 17.176 -2.209 -6.858 1.00 92.12 102 ASP A C 1
ATOM 783 O O . ASP A 1 102 ? 17.234 -3.290 -7.435 1.00 92.12 102 ASP A O 1
ATOM 787 N N . ASN A 1 103 ? 16.388 -2.011 -5.799 1.00 91.94 103 ASN A N 1
ATOM 788 C CA . ASN A 1 103 ? 15.557 -3.044 -5.171 1.00 91.94 103 ASN A CA 1
ATOM 789 C C . ASN A 1 103 ? 14.406 -3.559 -6.055 1.00 91.94 103 ASN A C 1
ATOM 791 O O . ASN A 1 103 ? 13.912 -4.657 -5.827 1.00 91.94 103 ASN A O 1
ATOM 795 N N . GLU A 1 104 ? 14.012 -2.810 -7.083 1.00 92.56 104 GLU A N 1
ATOM 796 C CA . GLU A 1 104 ? 12.998 -3.205 -8.066 1.00 92.56 104 GLU A CA 1
ATOM 797 C C . GLU A 1 104 ? 13.618 -3.925 -9.268 1.00 92.56 104 GLU A C 1
ATOM 799 O O . GLU A 1 104 ? 12.902 -4.386 -10.161 1.00 92.56 104 GLU A O 1
ATOM 804 N N . ARG A 1 105 ? 14.952 -4.008 -9.327 1.00 89.31 105 ARG A N 1
ATOM 805 C CA . ARG A 1 105 ? 15.705 -4.550 -10.454 1.00 89.31 105 ARG A CA 1
ATOM 806 C C . ARG A 1 105 ? 16.383 -5.878 -10.092 1.00 89.31 105 ARG A C 1
ATOM 808 O O . ARG A 1 105 ? 16.757 -6.128 -8.956 1.00 89.31 105 ARG A O 1
ATOM 815 N N . LEU A 1 106 ? 16.603 -6.770 -11.054 1.00 88.38 106 LEU A N 1
ATOM 816 C CA . LEU A 1 106 ? 16.052 -6.764 -12.414 1.00 88.38 106 LEU A CA 1
ATOM 817 C C . LEU A 1 106 ? 14.764 -7.576 -12.477 1.00 88.38 106 LEU A C 1
ATOM 819 O O . LEU A 1 106 ? 14.553 -8.492 -11.683 1.00 88.38 106 LEU A O 1
ATOM 823 N N . ALA A 1 107 ? 13.956 -7.276 -13.492 1.00 90.38 107 ALA A N 1
ATOM 824 C CA . ALA A 1 107 ? 12.800 -8.079 -13.832 1.00 90.38 107 ALA A CA 1
ATOM 825 C C . ALA A 1 107 ? 13.144 -9.580 -13.935 1.00 90.38 107 ALA A C 1
ATOM 827 O O . ALA A 1 107 ? 14.087 -9.966 -14.631 1.00 90.38 107 ALA A O 1
ATOM 828 N N . ARG A 1 108 ? 12.353 -10.426 -13.270 1.00 92.62 108 ARG A N 1
ATOM 829 C CA . ARG A 1 108 ? 12.531 -11.883 -13.229 1.00 92.62 108 ARG A CA 1
ATOM 830 C C . ARG A 1 108 ? 11.201 -12.612 -13.335 1.00 92.62 108 ARG A C 1
ATOM 832 O O . ARG A 1 108 ? 10.174 -12.144 -12.851 1.00 92.62 108 ARG A O 1
ATOM 839 N N . GLU A 1 109 ? 11.227 -13.786 -13.952 1.00 95.25 109 GLU A N 1
ATOM 840 C CA . GLU A 1 109 ? 10.049 -14.643 -13.995 1.00 95.25 109 GLU A CA 1
ATOM 841 C C . GLU A 1 109 ? 9.847 -15.331 -12.638 1.00 95.25 109 GLU A C 1
ATOM 843 O O . GLU A 1 109 ? 10.771 -15.935 -12.088 1.00 95.25 109 GLU A O 1
ATOM 848 N N . VAL A 1 110 ? 8.634 -15.233 -12.093 1.00 96.19 110 VAL A N 1
ATOM 849 C CA . VAL A 1 110 ? 8.232 -15.896 -10.847 1.00 96.19 110 VAL A CA 1
ATOM 850 C C . VAL A 1 110 ? 6.908 -16.610 -11.068 1.00 96.19 110 VAL A C 1
ATOM 852 O O . VAL A 1 110 ? 5.965 -16.041 -11.619 1.00 96.19 110 VAL A O 1
ATOM 855 N N . PHE A 1 111 ? 6.809 -17.858 -10.611 1.00 97.88 111 PHE A N 1
ATOM 856 C CA . PHE A 1 111 ? 5.536 -18.570 -10.575 1.00 97.88 111 PHE A CA 1
ATOM 857 C C . PHE A 1 111 ? 4.756 -18.194 -9.316 1.00 97.88 111 PHE A C 1
ATOM 859 O O . PHE A 1 111 ? 5.203 -18.452 -8.200 1.00 97.88 111 PHE A O 1
ATOM 866 N N . VAL A 1 112 ? 3.559 -17.641 -9.501 1.00 98.44 112 VAL A N 1
ATOM 867 C CA . VAL A 1 112 ? 2.634 -17.341 -8.403 1.00 98.44 112 VAL A CA 1
ATOM 868 C C . VAL A 1 112 ? 1.439 -18.294 -8.498 1.00 98.44 112 VAL A C 1
ATOM 870 O O . VAL A 1 112 ? 0.798 -18.323 -9.560 1.00 98.44 112 VAL A O 1
ATOM 873 N N . PRO A 1 113 ? 1.127 -19.071 -7.438 1.00 98.50 113 PRO A N 1
ATOM 874 C CA . PRO A 1 113 ? -0.071 -19.910 -7.363 1.00 98.50 113 PRO A CA 1
ATOM 875 C C . PRO A 1 113 ? -1.372 -19.121 -7.548 1.00 98.50 113 PRO A C 1
ATOM 877 O O . PRO A 1 113 ? -1.376 -17.896 -7.593 1.00 98.50 113 PRO A O 1
ATOM 880 N N . GLU A 1 114 ? -2.497 -19.824 -7.669 1.00 98.38 114 GLU A N 1
ATOM 881 C CA . GLU A 1 114 ? -3.802 -19.163 -7.674 1.00 98.38 114 GLU A CA 1
ATOM 882 C C . GLU A 1 114 ? -4.100 -18.596 -6.284 1.00 98.38 114 GLU A C 1
ATOM 884 O O . GLU A 1 114 ? -3.893 -19.262 -5.268 1.00 98.38 114 GLU A O 1
ATOM 889 N N . PHE A 1 115 ? -4.600 -17.366 -6.243 1.00 98.56 115 PHE A N 1
ATOM 890 C CA . PHE A 1 115 ? -5.009 -16.708 -5.010 1.00 98.56 115 PHE A CA 1
ATOM 891 C C . PHE A 1 115 ? -6.162 -15.745 -5.283 1.00 98.56 115 PHE A C 1
ATOM 893 O O . PHE A 1 115 ? -6.582 -15.527 -6.424 1.00 98.56 115 PHE A O 1
ATOM 900 N N . ARG A 1 116 ? -6.694 -15.163 -4.209 1.00 98.19 116 ARG A N 1
ATOM 901 C CA . ARG A 1 116 ? -7.643 -14.060 -4.303 1.00 98.19 116 ARG A CA 1
ATOM 902 C C . ARG A 1 116 ? -7.130 -12.876 -3.505 1.00 98.19 116 ARG A C 1
ATOM 904 O O . ARG A 1 116 ? -6.619 -13.064 -2.403 1.00 98.19 116 ARG A O 1
ATOM 911 N N . ILE A 1 117 ? -7.334 -11.679 -4.031 1.00 98.00 117 ILE A N 1
ATOM 912 C CA . ILE A 1 117 ? -7.002 -10.412 -3.374 1.00 98.00 117 ILE A CA 1
ATOM 913 C C . ILE A 1 117 ? -8.252 -9.540 -3.300 1.00 98.00 117 ILE A C 1
ATOM 915 O O . ILE A 1 117 ? -9.161 -9.704 -4.114 1.00 98.00 117 ILE A O 1
ATOM 919 N N . ALA A 1 118 ? -8.355 -8.680 -2.290 1.00 96.44 118 ALA A N 1
ATOM 920 C CA . ALA A 1 118 ? -9.488 -7.765 -2.192 1.00 96.44 118 ALA A CA 1
ATOM 921 C C . ALA A 1 118 ? -9.511 -6.828 -3.408 1.00 96.44 118 ALA A C 1
ATOM 923 O O . ALA A 1 118 ? -8.459 -6.454 -3.921 1.00 96.44 118 ALA A O 1
ATOM 924 N N . ARG A 1 119 ? -10.708 -6.484 -3.896 1.00 96.19 119 ARG A N 1
ATOM 925 C CA . ARG A 1 119 ? -10.862 -5.562 -5.027 1.00 96.19 119 ARG A CA 1
ATOM 926 C C . ARG A 1 119 ? -10.363 -4.160 -4.693 1.00 96.19 119 ARG A C 1
ATOM 928 O O . ARG A 1 119 ? -9.866 -3.497 -5.588 1.00 96.19 119 ARG A O 1
ATOM 935 N N . VAL A 1 120 ? -10.540 -3.727 -3.451 1.00 96.12 120 VAL A N 1
ATOM 936 C CA . VAL A 1 120 ? -10.088 -2.440 -2.914 1.00 96.12 120 VAL A CA 1
ATOM 937 C C . VAL A 1 120 ? -9.404 -2.660 -1.558 1.00 96.12 120 VAL A C 1
ATOM 939 O O . VAL A 1 120 ? -9.603 -3.724 -0.952 1.00 96.12 120 VAL A O 1
ATOM 942 N N . PRO A 1 121 ? -8.641 -1.676 -1.048 1.00 96.31 121 PRO A N 1
ATOM 943 C CA . PRO A 1 121 ? -8.093 -1.718 0.301 1.00 96.31 121 PRO A CA 1
ATOM 944 C C . PRO A 1 121 ? -9.169 -1.868 1.383 1.00 96.31 121 PRO A C 1
ATOM 946 O O . PRO A 1 121 ? -10.338 -1.528 1.193 1.00 96.31 121 PRO A O 1
ATOM 949 N N . VAL A 1 122 ? -8.746 -2.348 2.555 1.00 97.00 122 VAL A N 1
ATOM 950 C CA . VAL A 1 122 ? -9.607 -2.443 3.741 1.00 97.00 122 VAL A CA 1
ATOM 951 C C . VAL A 1 122 ? -10.117 -1.059 4.116 1.00 97.00 122 VAL A C 1
ATOM 953 O O . VAL A 1 122 ? -9.344 -0.109 4.241 1.00 97.00 122 VAL A O 1
ATOM 956 N N . THR A 1 123 ? -11.419 -0.961 4.336 1.00 97.06 123 THR A N 1
ATOM 957 C CA . THR A 1 123 ? -12.075 0.304 4.665 1.00 97.06 123 THR A CA 1
ATOM 958 C C . THR A 1 123 ? -12.047 0.606 6.164 1.00 97.06 123 THR A C 1
ATOM 960 O O . THR A 1 123 ? -11.948 -0.292 7.008 1.00 97.06 123 THR A O 1
ATOM 963 N N . ASN A 1 124 ? -12.200 1.880 6.518 1.00 97.44 124 ASN A N 1
ATOM 964 C CA . ASN A 1 124 ? -12.374 2.335 7.893 1.00 97.44 124 ASN A CA 1
ATOM 965 C C . ASN A 1 124 ? -13.546 1.631 8.585 1.00 97.44 124 ASN A C 1
ATOM 967 O O . ASN A 1 124 ? -13.411 1.247 9.741 1.00 97.44 124 ASN A O 1
ATOM 971 N N . GLY A 1 125 ? -14.678 1.425 7.905 1.00 95.69 125 GLY A N 1
ATOM 972 C CA . GLY A 1 125 ? -15.843 0.750 8.483 1.00 95.69 125 GLY A CA 1
ATOM 973 C C . GLY A 1 125 ? -15.564 -0.717 8.817 1.00 95.69 125 GLY A C 1
ATOM 974 O O . GLY A 1 125 ? -15.940 -1.215 9.880 1.00 95.69 125 GLY A O 1
ATOM 975 N N . GLU A 1 126 ? -14.835 -1.419 7.949 1.00 96.44 126 GLU A N 1
ATOM 976 C CA . GLU A 1 126 ? -14.421 -2.797 8.217 1.00 96.44 126 GLU A CA 1
ATOM 977 C C . GLU A 1 126 ? -13.413 -2.893 9.366 1.00 96.44 126 GLU A C 1
ATOM 979 O O . GLU A 1 126 ? -13.529 -3.778 10.220 1.00 96.44 126 GLU A O 1
ATOM 984 N N . PHE A 1 127 ? -12.448 -1.974 9.419 1.00 98.44 127 PHE A N 1
ATOM 985 C CA . PHE A 1 127 ? -11.465 -1.939 10.496 1.00 98.44 127 PHE A CA 1
ATOM 986 C C . PHE A 1 127 ? -12.089 -1.483 11.824 1.00 98.44 127 PHE A C 1
ATOM 988 O O . PHE A 1 127 ? -11.758 -2.015 12.883 1.00 98.44 127 PHE A O 1
ATOM 995 N N . ALA A 1 128 ? -13.063 -0.571 11.791 1.00 97.94 128 ALA A N 1
ATOM 996 C CA . ALA A 1 128 ? -13.831 -0.172 12.965 1.00 97.94 128 ALA A CA 1
ATOM 997 C C . ALA A 1 128 ? -14.563 -1.373 13.568 1.00 97.94 128 ALA A C 1
ATOM 999 O O . ALA A 1 128 ? -14.519 -1.544 14.784 1.00 97.94 128 ALA A O 1
ATOM 1000 N N . ARG A 1 129 ? -15.131 -2.261 12.736 1.00 97.31 129 ARG A N 1
ATOM 1001 C CA . ARG A 1 129 ? -15.706 -3.528 13.206 1.00 97.31 129 ARG A CA 1
ATOM 1002 C C . ARG A 1 129 ? -14.673 -4.374 13.951 1.00 97.31 129 ARG A C 1
ATOM 1004 O O . ARG A 1 129 ? -14.959 -4.806 15.063 1.00 97.31 129 ARG A O 1
ATOM 1011 N N . PHE A 1 130 ? -13.477 -4.560 13.382 1.00 98.44 130 PHE A N 1
ATOM 1012 C CA . PHE A 1 130 ? -12.374 -5.263 14.053 1.00 98.44 130 PHE A CA 1
ATOM 1013 C C . PHE A 1 130 ? -12.064 -4.647 15.423 1.00 98.44 130 PHE A C 1
ATOM 1015 O O . PHE A 1 130 ? -12.014 -5.367 16.417 1.00 98.44 130 PHE A O 1
ATOM 1022 N N . VAL A 1 131 ? -11.954 -3.319 15.507 1.00 98.38 131 VAL A N 1
ATOM 1023 C CA . VAL A 1 131 ? -11.726 -2.616 16.778 1.00 98.38 131 VAL A CA 1
ATOM 1024 C C . VAL A 1 131 ? -12.879 -2.848 17.767 1.00 98.38 131 VAL A C 1
ATOM 1026 O O . VAL A 1 131 ? -12.641 -3.120 18.940 1.00 98.38 131 VAL A O 1
ATOM 1029 N N . THR A 1 132 ? -14.136 -2.734 17.331 1.00 97.31 132 THR A N 1
ATOM 1030 C CA . THR A 1 132 ? -15.306 -2.855 18.221 1.00 97.31 132 THR A CA 1
ATOM 1031 C C . THR A 1 132 ? -15.618 -4.286 18.653 1.00 97.31 132 THR A C 1
ATOM 1033 O O . THR A 1 132 ? -16.200 -4.478 19.715 1.00 97.31 132 THR A O 1
ATOM 1036 N N . GLU A 1 133 ? -15.211 -5.291 17.875 1.00 98.12 133 GLU A N 1
ATOM 1037 C CA . GLU A 1 133 ? -15.389 -6.718 18.190 1.00 98.12 133 GLU A CA 1
ATOM 1038 C C . GLU A 1 133 ? -14.220 -7.308 19.002 1.00 98.12 133 GLU A C 1
ATOM 1040 O O . GLU A 1 133 ? -14.038 -8.528 19.079 1.00 98.12 133 GLU A O 1
ATOM 1045 N N . GLY A 1 134 ? -13.425 -6.444 19.636 1.00 98.12 134 GLY A N 1
ATOM 1046 C CA . GLY A 1 134 ? -12.349 -6.847 20.535 1.00 98.12 134 GLY A CA 1
ATOM 1047 C C . GLY A 1 134 ? -11.036 -7.186 19.828 1.00 98.12 134 GLY A C 1
ATOM 1048 O O . GLY A 1 134 ? -10.236 -7.956 20.355 1.00 98.12 134 GLY A O 1
ATOM 1049 N N . GLY A 1 135 ? -10.814 -6.694 18.607 1.00 98.50 135 GLY A N 1
ATOM 1050 C CA . GLY A 1 135 ? -9.654 -7.041 17.787 1.00 98.50 135 GLY A CA 1
ATOM 1051 C C . GLY A 1 135 ? -8.300 -6.747 18.437 1.00 98.50 135 GLY A C 1
ATOM 1052 O O . GLY A 1 135 ? -7.354 -7.507 18.239 1.00 98.50 135 GLY A O 1
ATOM 1053 N N . TYR A 1 136 ? -8.213 -5.700 19.262 1.00 98.56 136 TYR A N 1
ATOM 1054 C CA . TYR A 1 136 ? -6.994 -5.339 20.001 1.00 98.56 136 TYR A CA 1
ATOM 1055 C C . TYR A 1 136 ? -6.877 -6.068 21.348 1.00 98.56 136 TYR A C 1
ATOM 1057 O O . TYR A 1 136 ? -5.822 -6.045 21.975 1.00 98.56 136 TYR A O 1
ATOM 1065 N N . GLU A 1 137 ? -7.941 -6.724 21.800 1.00 98.44 137 GLU A N 1
ATOM 1066 C CA . GLU A 1 137 ? -8.022 -7.446 23.070 1.00 98.44 137 GLU A CA 1
ATOM 1067 C C . GLU A 1 137 ? -7.876 -8.967 22.888 1.00 98.44 137 GLU A C 1
ATOM 1069 O O . GLU A 1 137 ? -7.597 -9.691 23.845 1.00 98.44 137 GLU A O 1
ATOM 1074 N N . ARG A 1 138 ? -8.063 -9.465 21.664 1.00 98.38 138 ARG A N 1
ATOM 1075 C CA . ARG A 1 138 ? -8.116 -10.891 21.328 1.00 98.38 138 ARG A CA 1
ATOM 1076 C C . ARG A 1 138 ? -6.777 -11.411 20.813 1.00 98.38 138 ARG A C 1
ATOM 1078 O O . ARG A 1 138 ? -6.424 -11.233 19.647 1.00 98.38 138 ARG A O 1
ATOM 1085 N N . ARG A 1 139 ? -6.036 -12.087 21.697 1.00 98.06 139 ARG A N 1
ATOM 1086 C CA . ARG A 1 139 ? -4.676 -12.607 21.462 1.00 98.06 139 ARG A CA 1
ATOM 1087 C C . ARG A 1 139 ? -4.558 -13.513 20.234 1.00 98.06 139 ARG A C 1
ATOM 1089 O O . ARG A 1 139 ? -3.481 -13.567 19.644 1.00 98.06 139 ARG A O 1
ATOM 1096 N N . GLU A 1 140 ? -5.618 -14.221 19.854 1.00 98.19 140 GLU A N 1
ATOM 1097 C CA . GLU A 1 140 ? -5.618 -15.169 18.734 1.00 98.19 140 GLU A CA 1
ATOM 1098 C C . GLU A 1 140 ? -5.396 -14.521 17.358 1.00 98.19 140 GLU A C 1
ATOM 1100 O O . GLU A 1 140 ? -5.040 -15.219 16.409 1.00 98.19 140 GLU A O 1
ATOM 1105 N N . PHE A 1 141 ? -5.582 -13.203 17.237 1.00 98.50 141 PHE A N 1
ATOM 1106 C CA . PHE A 1 141 ? -5.339 -12.484 15.985 1.00 98.50 141 PHE A CA 1
ATOM 1107 C C . PHE A 1 141 ? -3.898 -12.002 15.831 1.00 98.50 141 PHE A C 1
ATOM 1109 O O . PHE A 1 141 ? -3.481 -11.669 14.727 1.00 98.50 141 PHE A O 1
ATOM 1116 N N . TRP A 1 142 ? -3.108 -12.003 16.895 1.00 98.44 142 TRP A N 1
ATOM 1117 C CA . TRP A 1 142 ? -1.778 -11.405 16.890 1.00 98.44 142 TRP A CA 1
ATOM 1118 C C . TRP A 1 142 ? -0.704 -12.488 16.890 1.00 98.44 142 TRP A C 1
ATOM 1120 O O . TRP A 1 142 ? -0.857 -13.540 17.517 1.00 98.44 142 TRP A O 1
ATOM 1130 N N . ASP A 1 143 ? 0.406 -12.236 16.208 1.00 96.06 143 ASP A N 1
ATOM 1131 C CA . ASP A 1 143 ? 1.621 -13.003 16.441 1.00 96.06 143 ASP A CA 1
ATOM 1132 C C . ASP A 1 143 ? 2.261 -12.565 17.774 1.00 96.06 143 ASP A C 1
ATOM 1134 O O . ASP A 1 143 ? 1.741 -11.713 18.502 1.00 96.06 143 ASP A O 1
ATOM 1138 N N . GLU A 1 144 ? 3.350 -13.219 18.170 1.00 96.88 144 GLU A N 1
ATOM 1139 C CA . GLU A 1 144 ? 4.015 -12.910 19.440 1.00 96.88 144 GLU A CA 1
ATOM 1140 C C . GLU A 1 144 ? 4.598 -11.493 19.461 1.00 96.88 144 GLU A C 1
ATOM 1142 O O . GLU A 1 144 ? 4.415 -10.764 20.439 1.00 96.88 144 GLU A O 1
ATOM 1147 N N . GLU A 1 145 ? 5.249 -11.086 18.371 1.00 95.56 145 GLU A N 1
ATOM 1148 C CA . GLU A 1 145 ? 5.888 -9.778 18.272 1.00 95.56 145 GLU A CA 1
ATOM 1149 C C . GLU A 1 145 ? 4.856 -8.644 18.222 1.00 95.56 145 GLU A C 1
ATOM 1151 O O . GLU A 1 145 ? 4.973 -7.666 18.963 1.00 95.56 145 GLU A O 1
ATOM 1156 N N . GLY A 1 146 ? 3.808 -8.790 17.412 1.00 96.75 146 GLY A N 1
ATOM 1157 C CA . GLY A 1 146 ? 2.728 -7.823 17.298 1.00 96.75 146 GLY A CA 1
ATOM 1158 C C . GLY A 1 146 ? 1.934 -7.669 18.586 1.00 96.75 146 GLY A C 1
ATOM 1159 O O . GLY A 1 146 ? 1.619 -6.541 18.961 1.00 96.75 146 GLY A O 1
ATOM 1160 N N . TRP A 1 147 ? 1.664 -8.761 19.312 1.00 98.19 147 TRP A N 1
ATOM 1161 C CA . TRP A 1 147 ? 1.026 -8.670 20.629 1.00 98.19 147 TRP A CA 1
ATOM 1162 C C . TRP A 1 147 ? 1.900 -7.906 21.629 1.00 98.19 147 TRP A C 1
ATOM 1164 O O . TRP A 1 147 ? 1.410 -7.015 22.321 1.00 98.19 147 TRP A O 1
ATOM 1174 N N . SER A 1 148 ? 3.202 -8.208 21.659 1.00 97.88 148 SER A N 1
ATOM 1175 C CA . SER A 1 148 ? 4.170 -7.523 22.522 1.00 97.88 148 SER A CA 1
ATOM 1176 C C . SER A 1 148 ? 4.222 -6.017 22.239 1.00 97.88 148 SER A C 1
ATOM 1178 O O . SER A 1 148 ? 4.132 -5.208 23.164 1.00 97.88 148 SER A O 1
ATOM 1180 N N . TRP A 1 149 ? 4.281 -5.616 20.963 1.00 97.00 149 TRP A N 1
ATOM 1181 C CA . TRP A 1 149 ? 4.225 -4.203 20.574 1.00 97.00 149 TRP A CA 1
ATOM 1182 C C . TRP A 1 149 ? 2.893 -3.548 20.931 1.00 97.00 149 TRP A C 1
ATOM 1184 O O . TRP A 1 149 ? 2.890 -2.452 21.492 1.00 97.00 149 TRP A O 1
ATOM 1194 N N . ARG A 1 150 ? 1.773 -4.229 20.672 1.00 97.88 150 ARG A N 1
ATOM 1195 C CA . ARG A 1 150 ? 0.434 -3.747 21.021 1.00 97.88 150 ARG A CA 1
ATOM 1196 C C . ARG A 1 150 ? 0.313 -3.462 22.516 1.00 97.88 150 ARG A C 1
ATOM 1198 O O . ARG A 1 150 ? -0.256 -2.437 22.885 1.00 97.88 150 ARG A O 1
ATOM 1205 N N . GLU A 1 151 ? 0.822 -4.349 23.373 1.00 98.00 151 GLU A N 1
ATOM 1206 C CA . GLU A 1 151 ? 0.814 -4.163 24.830 1.00 98.00 151 GLU A CA 1
ATOM 1207 C C . GLU A 1 151 ? 1.754 -3.040 25.265 1.00 98.00 151 GLU A C 1
ATOM 1209 O O . GLU A 1 151 ? 1.353 -2.165 26.032 1.00 98.00 151 GLU A O 1
ATOM 1214 N N . LYS A 1 152 ? 2.985 -3.039 24.747 1.00 97.94 152 LYS A N 1
ATOM 1215 C CA . LYS A 1 152 ? 4.012 -2.050 25.085 1.00 97.94 152 LYS A CA 1
ATOM 1216 C C . LYS A 1 152 ? 3.578 -0.622 24.749 1.00 97.94 152 LYS A C 1
ATOM 1218 O O . LYS A 1 152 ? 3.791 0.282 25.551 1.00 97.94 152 LYS A O 1
ATOM 1223 N N . GLU A 1 153 ? 2.981 -0.427 23.578 1.00 97.44 153 GLU A N 1
ATOM 1224 C CA . GLU A 1 153 ? 2.567 0.887 23.071 1.00 97.44 153 GLU A CA 1
ATOM 1225 C C . GLU A 1 153 ? 1.083 1.190 23.355 1.00 97.44 153 GLU A C 1
ATOM 1227 O O . GLU A 1 153 ? 0.573 2.243 22.972 1.00 97.44 153 GLU A O 1
ATOM 1232 N N . ASN A 1 154 ? 0.384 0.277 24.041 1.00 97.31 154 ASN A N 1
ATOM 1233 C CA . ASN A 1 154 ? -1.025 0.382 24.418 1.00 97.31 154 ASN A CA 1
ATOM 1234 C C . ASN A 1 154 ? -1.958 0.710 23.233 1.00 97.31 154 ASN A C 1
ATOM 1236 O O . ASN A 1 154 ? -2.838 1.574 23.322 1.00 97.31 154 ASN A O 1
ATOM 1240 N N . TRP A 1 155 ? -1.768 0.026 22.102 1.00 98.12 155 TRP A N 1
ATOM 1241 C CA . TRP A 1 155 ? -2.613 0.241 20.928 1.00 98.12 155 TRP A CA 1
ATOM 1242 C C . TRP A 1 155 ? -4.035 -0.282 21.170 1.00 98.12 155 TRP A C 1
ATOM 1244 O O . TRP A 1 155 ? -4.245 -1.408 21.634 1.00 98.12 155 TRP A O 1
ATOM 1254 N N . THR A 1 156 ? -5.029 0.540 20.834 1.00 97.69 156 THR A N 1
ATOM 1255 C CA . THR A 1 156 ? -6.464 0.205 20.962 1.00 97.69 156 THR A CA 1
ATOM 1256 C C . THR A 1 156 ? -7.299 0.600 19.739 1.00 97.69 156 THR A C 1
ATOM 1258 O O . THR A 1 156 ? -8.508 0.362 19.712 1.00 97.69 156 THR A O 1
ATOM 1261 N N . HIS A 1 157 ? -6.664 1.248 18.761 1.00 98.06 157 HIS A N 1
ATOM 1262 C CA . HIS A 1 157 ? -7.188 1.692 17.471 1.00 98.06 157 HIS A CA 1
ATOM 1263 C C . HIS A 1 157 ? -6.014 2.247 16.629 1.00 98.06 157 HIS A C 1
ATOM 1265 O O . HIS A 1 157 ? -4.952 2.510 17.205 1.00 98.06 157 HIS A O 1
ATOM 1271 N N . PRO A 1 158 ? -6.201 2.485 15.315 1.00 98.12 158 PRO A N 1
ATOM 1272 C CA . PRO A 1 158 ? -5.182 3.086 14.453 1.00 98.12 158 PRO A CA 1
ATOM 1273 C C . PRO A 1 158 ? -4.678 4.449 14.951 1.00 98.12 158 PRO A C 1
ATOM 1275 O O . PRO A 1 158 ? -5.388 5.170 15.663 1.00 98.12 158 PRO A O 1
ATOM 1278 N N . LEU A 1 159 ? -3.472 4.827 14.514 1.00 97.19 159 LEU A N 1
ATOM 1279 C CA . LEU A 1 159 ? -2.720 5.999 14.988 1.00 97.19 159 LEU A CA 1
ATOM 1280 C C . LEU A 1 159 ? -3.503 7.317 14.926 1.00 97.19 159 LEU A C 1
ATOM 1282 O O . LEU A 1 159 ? -3.413 8.138 15.835 1.00 97.19 159 LEU A O 1
ATOM 1286 N N . TYR A 1 160 ? -4.241 7.542 13.839 1.00 96.00 160 TYR A N 1
ATOM 1287 C CA . TYR A 1 160 ? -4.939 8.808 13.604 1.00 96.00 160 TYR A CA 1
ATOM 1288 C C . TYR A 1 160 ? -6.349 8.844 14.191 1.00 96.00 160 TYR A C 1
ATOM 1290 O O . TYR A 1 160 ? -7.041 9.847 14.040 1.00 96.00 160 TYR A O 1
ATOM 1298 N N . TRP A 1 161 ? -6.806 7.766 14.824 1.00 97.38 161 TRP A N 1
ATOM 1299 C CA . TRP A 1 161 ? -8.158 7.690 15.362 1.00 97.38 161 TRP A CA 1
ATOM 1300 C C . TRP A 1 161 ? -8.198 8.179 16.808 1.00 97.38 161 TRP A C 1
ATOM 1302 O O . TRP A 1 161 ? -7.220 8.093 17.548 1.00 97.38 161 TRP A O 1
ATOM 1312 N N . ARG A 1 162 ? -9.363 8.661 17.233 1.00 95.44 162 ARG A N 1
ATOM 1313 C CA . ARG A 1 162 ? -9.673 8.963 18.631 1.00 95.44 162 ARG A CA 1
ATOM 1314 C C . ARG A 1 162 ? -11.115 8.572 18.913 1.00 95.44 162 ARG A C 1
ATOM 1316 O O . ARG A 1 162 ? -12.008 8.843 18.115 1.00 95.44 162 ARG A O 1
ATOM 1323 N N . ARG A 1 163 ? -11.357 7.931 20.057 1.00 95.19 163 ARG A N 1
ATOM 1324 C CA . ARG A 1 163 ? -12.718 7.589 20.494 1.00 95.19 163 ARG A CA 1
ATOM 1325 C C . ARG A 1 163 ? -13.472 8.849 20.907 1.00 95.19 163 ARG A C 1
ATOM 1327 O O . ARG A 1 163 ? -12.989 9.614 21.739 1.00 95.19 163 ARG A O 1
ATOM 1334 N N . GLU A 1 164 ? -14.667 9.034 20.360 1.00 94.19 164 GLU A N 1
ATOM 1335 C CA . GLU A 1 164 ? -15.540 10.165 20.680 1.00 94.19 164 GLU A CA 1
ATOM 1336 C C . GLU A 1 164 ? -17.008 9.798 20.440 1.00 94.19 164 GLU A C 1
ATOM 1338 O O . GLU A 1 164 ? -17.343 9.169 19.440 1.00 94.19 164 GLU A O 1
ATOM 1343 N N . GLY A 1 165 ? -17.895 10.153 21.377 1.00 85.88 165 GLY A N 1
ATOM 1344 C CA . GLY A 1 165 ? -19.348 10.009 21.198 1.00 85.88 165 GLY A CA 1
ATOM 1345 C C . GLY A 1 165 ? -19.860 8.583 20.934 1.00 85.88 165 GLY A C 1
ATOM 1346 O O . GLY A 1 165 ? -20.930 8.431 20.358 1.00 85.88 165 GLY A O 1
ATOM 1347 N N . GLY A 1 166 ? -19.115 7.542 21.325 1.00 86.75 166 GLY A N 1
ATOM 1348 C CA . GLY A 1 166 ? -19.454 6.140 21.032 1.00 86.75 166 GLY A CA 1
ATOM 1349 C C . GLY A 1 166 ? -18.963 5.628 19.671 1.00 86.75 166 GLY A C 1
ATOM 1350 O O . GLY A 1 166 ? -19.157 4.454 19.372 1.00 86.75 166 GLY A O 1
ATOM 1351 N N . GLY A 1 167 ? -18.290 6.470 18.882 1.00 93.00 167 GLY A N 1
ATOM 1352 C CA . GLY A 1 167 ? -17.627 6.107 17.631 1.00 93.00 167 GLY A CA 1
ATOM 1353 C C . GLY A 1 167 ? -16.170 6.570 17.605 1.00 93.00 167 GLY A C 1
ATOM 1354 O O . GLY A 1 167 ? -15.499 6.638 18.643 1.00 93.00 167 GLY A O 1
ATOM 1355 N N . PHE A 1 168 ? -15.689 6.895 16.406 1.00 97.06 168 PHE A N 1
ATOM 1356 C CA . PHE A 1 168 ? -14.346 7.416 16.179 1.00 97.06 168 PHE A CA 1
ATOM 1357 C C . PHE A 1 168 ? -14.394 8.723 15.398 1.00 97.06 168 PHE A C 1
ATOM 1359 O O . PHE A 1 168 ? -15.180 8.884 14.462 1.00 97.06 168 PHE A O 1
ATOM 1366 N N . VAL A 1 169 ? -13.493 9.624 15.760 1.00 96.50 169 VAL A N 1
ATOM 1367 C CA . VAL A 1 169 ? -13.030 10.694 14.883 1.00 96.50 169 VAL A CA 1
ATOM 1368 C C . VAL A 1 169 ? -11.640 10.348 14.372 1.00 96.50 169 VAL A C 1
ATOM 1370 O O . VAL A 1 169 ? -10.887 9.626 15.030 1.00 96.50 169 VAL A O 1
ATOM 1373 N N . VAL A 1 170 ? -11.308 10.847 13.189 1.00 95.50 170 VAL A N 1
ATOM 1374 C CA . VAL A 1 170 ? -10.016 10.665 12.536 1.00 95.50 170 VAL A CA 1
ATOM 1375 C C . VAL A 1 170 ? -9.338 12.016 12.346 1.00 95.50 170 VAL A C 1
ATOM 1377 O O . VAL A 1 170 ? -9.954 12.984 11.895 1.00 95.50 170 VAL A O 1
ATOM 1380 N N . ARG A 1 171 ? -8.051 12.076 12.686 1.00 94.19 171 ARG A N 1
ATOM 1381 C CA . ARG A 1 171 ? -7.167 13.190 12.362 1.00 94.19 171 ARG A CA 1
ATOM 1382 C C . ARG A 1 171 ? -6.769 13.115 10.893 1.00 94.19 171 ARG A C 1
ATOM 1384 O O . ARG A 1 171 ? -6.048 12.208 10.478 1.00 94.19 171 ARG A O 1
ATOM 1391 N N . ARG A 1 172 ? -7.175 14.123 10.133 1.00 92.06 172 ARG A N 1
ATOM 1392 C CA . ARG A 1 172 ? -6.770 14.337 8.743 1.00 92.06 172 ARG A CA 1
ATOM 1393 C C . ARG A 1 172 ? -5.619 15.334 8.684 1.00 92.06 172 ARG A C 1
ATOM 1395 O O . ARG A 1 172 ? -5.071 15.746 9.709 1.00 92.06 172 ARG A O 1
ATOM 1402 N N . MET A 1 173 ? -5.242 15.741 7.473 1.00 92.31 173 MET A N 1
ATOM 1403 C CA . MET A 1 173 ? -4.149 16.690 7.287 1.00 92.31 173 MET A CA 1
ATOM 1404 C C . MET A 1 173 ? -4.399 18.023 8.010 1.00 92.31 173 MET A C 1
ATOM 1406 O O . MET A 1 173 ? -3.501 18.497 8.705 1.00 92.31 173 MET A O 1
ATOM 1410 N N . PHE A 1 174 ? -5.602 18.599 7.889 1.00 92.38 174 PHE A N 1
ATOM 1411 C CA . PHE A 1 174 ? -5.918 19.965 8.346 1.00 92.38 174 PHE A CA 1
ATOM 1412 C C . PHE A 1 174 ? -7.064 20.063 9.361 1.00 92.38 174 PHE A C 1
ATOM 1414 O O . PHE A 1 174 ? -7.341 21.152 9.851 1.00 92.38 174 PHE A O 1
ATOM 1421 N N . ASP A 1 175 ? -7.736 18.960 9.680 1.00 91.19 175 ASP A N 1
ATOM 1422 C CA . ASP A 1 175 ? -8.881 18.927 10.590 1.00 91.19 175 ASP A CA 1
ATOM 1423 C C . ASP A 1 175 ? -9.016 17.560 11.289 1.00 91.19 175 ASP A C 1
ATOM 1425 O O . ASP A 1 175 ? -8.300 16.601 10.988 1.00 91.19 175 ASP A O 1
ATOM 1429 N N . GLU A 1 176 ? -9.919 17.491 12.267 1.00 92.94 176 GLU A N 1
ATOM 1430 C CA . GLU A 1 176 ? -10.482 16.236 12.768 1.00 92.94 176 GLU A CA 1
ATOM 1431 C C . GLU A 1 176 ? -11.921 16.122 12.264 1.00 92.94 176 GLU A C 1
ATOM 1433 O O . GLU A 1 176 ? -12.657 17.111 12.228 1.00 92.94 176 GLU A O 1
ATOM 1438 N N . ALA A 1 177 ? -12.335 14.918 11.887 1.00 91.75 177 ALA A N 1
ATOM 1439 C CA . ALA A 1 177 ? -13.677 14.667 11.381 1.00 91.75 177 ALA A CA 1
ATOM 1440 C C . ALA A 1 177 ? -14.195 13.306 11.859 1.00 91.75 177 ALA A C 1
ATOM 1442 O O . ALA A 1 177 ? -13.389 12.440 12.206 1.00 91.75 177 ALA A O 1
ATOM 1443 N N . PRO A 1 178 ? -15.520 13.073 11.854 1.00 95.50 178 PRO A N 1
ATOM 1444 C CA . PRO A 1 178 ? -16.065 11.731 12.028 1.00 95.50 178 PRO A CA 1
ATOM 1445 C C . PRO A 1 178 ? -15.425 10.736 11.055 1.00 95.50 178 PRO A C 1
ATOM 1447 O O . PRO A 1 178 ? -15.100 11.088 9.918 1.00 95.50 178 PRO A O 1
ATOM 1450 N N . LEU A 1 179 ? -15.242 9.498 11.511 1.00 94.69 179 LEU A N 1
ATOM 1451 C CA . LEU A 1 179 ? -14.683 8.431 10.691 1.00 94.69 179 LEU A CA 1
ATOM 1452 C C . LEU A 1 179 ? -15.588 8.149 9.479 1.00 94.69 179 LEU A C 1
ATOM 1454 O O . LEU A 1 179 ? -16.747 7.771 9.640 1.00 94.69 179 LEU A O 1
ATOM 1458 N N . GLU A 1 180 ? -15.053 8.323 8.271 1.00 93.56 180 GLU A N 1
ATOM 1459 C CA . GLU A 1 180 ? -15.753 7.995 7.023 1.00 93.56 180 GLU A CA 1
ATOM 1460 C C . GLU A 1 180 ? -15.533 6.521 6.696 1.00 93.56 180 GLU A C 1
ATOM 1462 O O . GLU A 1 180 ? -14.400 6.102 6.461 1.00 93.56 180 GLU A O 1
ATOM 1467 N N . GLU A 1 181 ? -16.607 5.730 6.740 1.00 94.00 181 GLU A N 1
ATOM 1468 C CA . GLU A 1 181 ? -16.536 4.266 6.711 1.00 94.00 181 GLU A CA 1
ATOM 1469 C C . GLU A 1 181 ? -16.020 3.685 5.394 1.00 94.00 181 GLU A C 1
ATOM 1471 O O . GLU A 1 181 ? -15.463 2.595 5.414 1.00 94.00 181 GLU A O 1
ATOM 1476 N N . ASP A 1 182 ? -16.201 4.379 4.275 1.00 93.06 182 ASP A N 1
ATOM 1477 C CA . ASP A 1 182 ? -15.865 3.947 2.915 1.00 93.06 182 ASP A CA 1
ATOM 1478 C C . ASP A 1 182 ? -14.467 4.386 2.453 1.00 93.06 182 ASP A C 1
ATOM 1480 O O . ASP A 1 182 ? -14.021 4.003 1.375 1.00 93.06 182 ASP A O 1
ATOM 1484 N N . HIS A 1 183 ? -13.742 5.147 3.270 1.00 94.38 183 HIS A N 1
ATOM 1485 C CA . HIS A 1 183 ? -12.341 5.477 3.017 1.00 94.38 183 HIS A CA 1
ATOM 1486 C C . HIS A 1 183 ? -11.424 4.310 3.417 1.00 94.38 183 HIS A C 1
ATOM 1488 O O . HIS A 1 183 ? -11.750 3.579 4.359 1.00 94.38 183 HIS A O 1
ATOM 1494 N N . PRO A 1 184 ? -10.268 4.125 2.755 1.00 96.31 184 PRO A N 1
ATOM 1495 C CA . PRO A 1 184 ? -9.293 3.123 3.169 1.00 96.31 184 PRO A CA 1
ATOM 1496 C C . PRO A 1 184 ? -8.745 3.440 4.568 1.00 96.31 184 PRO A C 1
ATOM 1498 O O . PRO A 1 184 ? -8.508 4.601 4.915 1.00 96.31 184 PRO A O 1
ATOM 1501 N N . VAL A 1 185 ? -8.523 2.404 5.380 1.00 97.75 185 VAL A N 1
ATOM 1502 C CA . VAL A 1 185 ? -7.920 2.578 6.706 1.00 97.75 185 VAL A CA 1
ATOM 1503 C C . VAL A 1 185 ? -6.461 3.020 6.585 1.00 97.75 185 VAL A C 1
ATOM 1505 O O . VAL A 1 185 ? -5.687 2.475 5.801 1.00 97.75 185 VAL A O 1
ATOM 1508 N N . THR A 1 186 ? -6.072 4.015 7.383 1.00 96.56 186 THR A N 1
ATOM 1509 C CA . THR A 1 186 ? -4.707 4.560 7.431 1.00 96.56 186 THR A CA 1
ATOM 1510 C C . THR A 1 186 ? -4.177 4.603 8.860 1.00 96.56 186 THR A C 1
ATOM 1512 O O . THR A 1 186 ? -4.927 4.486 9.829 1.00 96.56 186 THR A O 1
ATOM 1515 N N . GLY A 1 187 ? -2.858 4.771 9.004 1.00 96.12 187 GLY A N 1
ATOM 1516 C CA . GLY A 1 187 ? -2.217 4.842 10.320 1.00 96.12 187 GLY A CA 1
ATOM 1517 C C . GLY A 1 187 ? -2.184 3.502 11.060 1.00 96.12 187 GLY A C 1
ATOM 1518 O O . GLY A 1 187 ? -2.133 3.499 12.286 1.00 96.12 187 GLY A O 1
ATOM 1519 N N . VAL A 1 188 ? -2.228 2.387 10.324 1.00 98.06 188 VAL A N 1
ATOM 1520 C CA . VAL A 1 188 ? -2.069 1.030 10.859 1.00 98.06 188 VAL A CA 1
ATOM 1521 C C . VAL A 1 188 ? -0.649 0.519 10.633 1.00 98.06 188 VAL A C 1
ATOM 1523 O O . VAL A 1 188 ? -0.050 0.689 9.564 1.00 98.06 188 VAL A O 1
ATOM 1526 N N . SER A 1 189 ? -0.102 -0.131 11.649 1.00 97.56 189 SER A N 1
ATOM 1527 C CA . SER A 1 189 ? 1.137 -0.893 11.565 1.00 97.56 189 SER A CA 1
ATOM 1528 C C . SER A 1 189 ? 0.962 -2.169 10.735 1.00 97.56 189 SER A C 1
ATOM 1530 O O . SER A 1 189 ? -0.151 -2.609 10.421 1.00 97.56 189 SER A O 1
ATOM 1532 N N . TRP A 1 190 ? 2.088 -2.805 10.405 1.00 97.56 190 TRP A N 1
ATOM 1533 C CA . TRP A 1 190 ? 2.079 -4.131 9.792 1.00 97.56 190 TRP A CA 1
ATOM 1534 C C . TRP A 1 190 ? 1.386 -5.166 10.696 1.00 97.56 190 TRP A C 1
ATOM 1536 O O . TRP A 1 190 ? 0.572 -5.945 10.209 1.00 97.56 190 TRP A O 1
ATOM 1546 N N . TYR A 1 191 ? 1.633 -5.117 12.013 1.00 97.94 191 TYR A N 1
ATOM 1547 C CA . TYR A 1 191 ? 1.029 -6.033 12.989 1.00 97.94 191 TYR A CA 1
ATOM 1548 C C . TYR A 1 191 ? -0.492 -5.885 13.060 1.00 97.94 191 TYR A C 1
ATOM 1550 O O . TYR A 1 191 ? -1.212 -6.879 13.051 1.00 97.94 191 TYR A O 1
ATOM 1558 N N . GLU A 1 192 ? -0.995 -4.649 13.060 1.00 98.6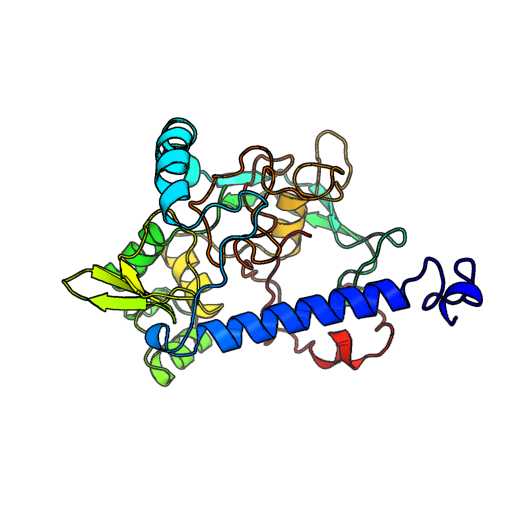9 192 GLU A N 1
ATOM 1559 C CA . GLU A 1 192 ? -2.437 -4.377 12.998 1.00 98.69 192 GLU A CA 1
ATOM 1560 C C . GLU A 1 192 ? -3.059 -4.891 11.694 1.00 98.69 192 GLU A C 1
ATOM 1562 O O . GLU A 1 192 ? -4.151 -5.457 11.707 1.00 98.69 192 GLU A O 1
ATOM 1567 N N . SER A 1 193 ? -2.347 -4.740 10.574 1.00 98.38 193 SER A N 1
ATOM 1568 C CA . SER A 1 193 ? -2.801 -5.211 9.261 1.00 98.38 193 SER A CA 1
ATOM 1569 C C . SER A 1 193 ? -2.869 -6.740 9.199 1.00 98.38 193 SER A C 1
ATOM 1571 O O . SER A 1 193 ? -3.842 -7.305 8.697 1.00 98.38 193 SER A O 1
ATOM 1573 N N . GLU A 1 194 ? -1.867 -7.424 9.753 1.00 98.06 194 GLU A N 1
ATOM 1574 C CA . GLU A 1 194 ? -1.848 -8.881 9.858 1.00 98.06 194 GLU A CA 1
ATOM 1575 C C . GLU A 1 194 ? -2.947 -9.395 10.805 1.00 98.06 194 GLU A C 1
ATOM 1577 O O . GLU A 1 194 ? -3.676 -10.331 10.462 1.00 98.06 194 GLU A O 1
ATOM 1582 N N . ALA A 1 195 ? -3.126 -8.752 11.964 1.00 98.69 195 ALA A N 1
ATOM 1583 C CA . ALA A 1 195 ? -4.161 -9.119 12.925 1.00 98.69 195 ALA A CA 1
ATOM 1584 C C . ALA A 1 195 ? -5.572 -8.939 12.360 1.00 98.69 195 ALA A C 1
ATOM 1586 O O . ALA A 1 195 ? -6.413 -9.836 12.484 1.00 98.69 195 ALA A O 1
ATOM 1587 N N . TYR A 1 196 ? -5.811 -7.835 11.652 1.00 98.75 196 TYR A N 1
ATOM 1588 C CA . TYR A 1 196 ? -7.050 -7.635 10.912 1.00 98.75 196 TYR A CA 1
ATOM 1589 C C . TYR A 1 196 ? -7.263 -8.728 9.856 1.00 98.75 196 TYR A C 1
ATOM 1591 O O . TYR A 1 196 ? -8.361 -9.279 9.745 1.00 98.75 196 TYR A O 1
ATOM 1599 N N . ALA A 1 197 ? -6.223 -9.088 9.095 1.00 98.19 197 ALA A N 1
ATOM 1600 C CA . ALA A 1 197 ? -6.334 -10.138 8.090 1.00 98.19 197 ALA A CA 1
ATOM 1601 C C . ALA A 1 197 ? -6.744 -11.479 8.725 1.00 98.19 197 ALA A C 1
ATOM 1603 O O . ALA A 1 197 ? -7.655 -12.129 8.210 1.00 98.19 197 ALA A O 1
ATOM 1604 N N . ARG A 1 198 ? -6.163 -11.850 9.877 1.00 98.44 198 ARG A N 1
ATOM 1605 C CA . ARG A 1 198 ? -6.567 -13.049 10.637 1.00 98.44 198 ARG A CA 1
ATOM 1606 C C . ARG A 1 198 ? -8.013 -12.964 11.129 1.00 98.44 198 ARG A C 1
ATOM 1608 O O . ARG A 1 198 ? -8.756 -13.928 10.958 1.00 98.44 198 ARG A O 1
ATOM 1615 N N . PHE A 1 199 ? -8.437 -11.819 11.671 1.00 98.50 199 PHE A N 1
ATOM 1616 C CA . PHE A 1 199 ? -9.833 -11.577 12.067 1.00 98.50 199 PHE A CA 1
ATOM 1617 C C . PHE A 1 199 ? -10.811 -11.766 10.901 1.00 98.50 199 PHE A C 1
ATOM 1619 O O . PHE A 1 199 ? -11.869 -12.371 11.062 1.00 98.50 199 PHE A O 1
ATOM 1626 N N . ALA A 1 200 ? -10.436 -11.311 9.706 1.00 97.12 200 ALA A N 1
ATOM 1627 C CA . ALA A 1 200 ? -11.230 -11.466 8.494 1.00 97.12 200 ALA A CA 1
ATOM 1628 C C . ALA A 1 200 ? -11.131 -12.866 7.851 1.00 97.12 200 ALA A C 1
ATOM 1630 O O . ALA A 1 200 ? -11.674 -13.059 6.761 1.00 97.12 200 ALA A O 1
ATOM 1631 N N . CYS A 1 201 ? -10.443 -13.828 8.483 1.00 96.88 201 CYS A N 1
ATOM 1632 C CA . CYS A 1 201 ? -10.131 -15.153 7.930 1.00 96.88 201 CYS A CA 1
ATOM 1633 C C . CYS A 1 201 ? -9.395 -15.083 6.575 1.00 96.88 201 CYS A C 1
ATOM 1635 O O . CYS A 1 201 ? -9.660 -15.864 5.658 1.00 96.88 201 CYS A O 1
ATOM 1637 N N . LYS A 1 202 ? -8.486 -14.114 6.440 1.00 97.25 202 LYS A N 1
ATOM 1638 C CA . LYS A 1 202 ? -7.645 -13.833 5.268 1.00 97.25 202 LYS A CA 1
ATOM 1639 C C . LYS A 1 202 ? -6.166 -13.779 5.690 1.00 97.25 202 LYS A C 1
ATOM 1641 O O . LYS A 1 202 ? -5.796 -14.177 6.792 1.00 97.25 202 LYS A O 1
ATOM 1646 N N . ARG A 1 203 ? -5.308 -13.300 4.790 1.00 97.88 203 ARG A N 1
ATOM 1647 C CA . ARG A 1 203 ? -3.889 -13.003 5.025 1.00 97.88 203 ARG A CA 1
ATOM 1648 C C . ARG A 1 203 ? -3.473 -11.781 4.208 1.00 97.88 203 ARG A C 1
ATOM 1650 O O . ARG A 1 203 ? -4.184 -11.415 3.271 1.00 97.88 203 ARG A O 1
ATOM 1657 N N . LEU A 1 204 ? -2.322 -11.201 4.534 1.00 98.25 204 LEU A N 1
ATOM 1658 C CA . LEU A 1 204 ? -1.664 -10.236 3.653 1.00 98.25 204 LEU A CA 1
ATOM 1659 C C . LEU A 1 204 ? -1.188 -10.937 2.360 1.00 98.25 204 LEU A C 1
ATOM 1661 O O . LEU A 1 204 ? -0.855 -12.133 2.402 1.00 98.25 204 LEU A O 1
ATOM 1665 N N . PRO A 1 205 ? -1.177 -10.237 1.212 1.00 98.38 205 PRO A N 1
ATOM 1666 C CA . PRO A 1 205 ? -0.549 -10.748 0.001 1.00 98.38 205 PRO A CA 1
ATOM 1667 C C . PRO A 1 205 ? 0.975 -10.762 0.165 1.00 98.38 205 PRO A C 1
ATOM 1669 O O . PRO A 1 205 ? 1.533 -9.957 0.912 1.00 98.38 205 PRO A O 1
ATOM 1672 N N . THR A 1 206 ? 1.663 -11.643 -0.559 1.00 98.00 206 THR A N 1
ATOM 1673 C CA . THR A 1 206 ? 3.101 -11.448 -0.809 1.00 98.00 206 THR A CA 1
ATOM 1674 C C . THR A 1 206 ? 3.297 -10.277 -1.777 1.00 98.00 206 THR A C 1
ATOM 1676 O O . THR A 1 206 ? 2.376 -9.927 -2.518 1.00 98.00 206 THR A O 1
ATOM 1679 N N . GLU A 1 207 ? 4.490 -9.684 -1.826 1.00 97.00 207 GLU A N 1
ATOM 1680 C CA . GLU A 1 207 ? 4.797 -8.640 -2.819 1.00 97.00 207 GLU A CA 1
ATOM 1681 C C . GLU A 1 207 ? 4.580 -9.136 -4.259 1.00 97.00 207 GLU A C 1
ATOM 1683 O O . GLU A 1 207 ? 4.020 -8.423 -5.084 1.00 97.00 207 GLU A O 1
ATOM 1688 N N . ALA A 1 208 ? 4.919 -10.400 -4.541 1.00 97.75 208 ALA A N 1
ATOM 1689 C CA . ALA A 1 208 ? 4.768 -10.980 -5.869 1.00 97.75 208 ALA A CA 1
ATOM 1690 C C . ALA A 1 208 ? 3.300 -11.214 -6.241 1.00 97.75 208 ALA A C 1
ATOM 1692 O O . ALA A 1 208 ? 2.906 -11.015 -7.389 1.00 97.75 208 ALA A O 1
ATOM 1693 N N . GLU A 1 209 ? 2.469 -11.615 -5.277 1.00 98.56 209 GLU A N 1
ATOM 1694 C CA . GLU A 1 209 ? 1.019 -11.678 -5.468 1.00 98.56 209 GLU A CA 1
ATOM 1695 C C . GLU A 1 209 ? 0.444 -10.291 -5.748 1.00 98.56 209 GLU A C 1
ATOM 1697 O O . GLU A 1 209 ? -0.317 -10.119 -6.702 1.00 98.56 209 GLU A O 1
ATOM 1702 N N . TRP A 1 210 ? 0.839 -9.299 -4.952 1.00 98.50 210 TRP A N 1
ATOM 1703 C CA . TRP A 1 210 ? 0.375 -7.930 -5.109 1.00 98.50 210 TRP A CA 1
ATOM 1704 C C . TRP A 1 210 ? 0.766 -7.354 -6.479 1.00 98.50 210 TRP A C 1
ATOM 1706 O O . TRP A 1 210 ? -0.095 -6.889 -7.225 1.00 98.50 210 TRP A O 1
ATOM 1716 N N . GLU A 1 211 ? 2.033 -7.480 -6.878 1.00 98.12 211 GLU A N 1
ATOM 1717 C CA . GLU A 1 211 ? 2.528 -6.922 -8.139 1.00 98.12 211 GLU A CA 1
ATOM 1718 C C . GLU A 1 211 ? 1.947 -7.639 -9.362 1.00 98.12 211 GLU A C 1
ATOM 1720 O O . GLU A 1 211 ? 1.637 -6.999 -10.374 1.00 98.12 211 GLU A O 1
ATOM 1725 N N . LYS A 1 212 ? 1.721 -8.957 -9.267 1.00 98.31 212 LYS A N 1
ATOM 1726 C CA . LYS A 1 212 ? 0.996 -9.708 -10.298 1.00 98.31 212 LYS A CA 1
ATOM 1727 C C . LYS A 1 212 ? -0.435 -9.199 -10.435 1.00 98.31 212 LYS A C 1
AT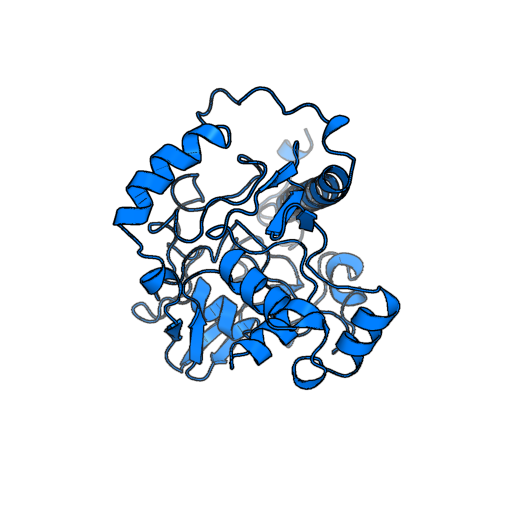OM 1729 O O . LYS A 1 212 ? -0.890 -9.007 -11.560 1.00 98.31 212 LYS A O 1
ATOM 1734 N N . ALA A 1 213 ? -1.137 -8.976 -9.323 1.00 98.19 213 ALA A N 1
ATOM 1735 C CA . ALA A 1 213 ? -2.498 -8.443 -9.335 1.00 98.19 213 ALA A CA 1
ATOM 1736 C C . ALA A 1 213 ? -2.565 -7.001 -9.864 1.00 98.19 213 ALA A C 1
ATOM 1738 O O . ALA A 1 213 ? -3.565 -6.640 -10.489 1.00 98.19 213 ALA A O 1
ATOM 1739 N N . ALA A 1 214 ? -1.516 -6.205 -9.639 1.00 97.56 214 ALA A N 1
ATOM 1740 C CA . ALA A 1 214 ? -1.418 -4.823 -10.095 1.00 97.56 214 ALA A CA 1
ATOM 1741 C C . ALA A 1 214 ? -1.107 -4.725 -11.595 1.00 97.56 214 ALA A C 1
ATOM 1743 O O . ALA A 1 214 ? -1.827 -4.054 -12.324 1.00 97.56 214 ALA A O 1
ATOM 1744 N N . SER A 1 215 ? -0.054 -5.400 -12.065 1.00 95.75 215 SER A N 1
ATOM 1745 C CA . SER A 1 215 ? 0.601 -5.062 -13.340 1.00 95.75 215 SER A CA 1
ATOM 1746 C C . SER A 1 215 ? 0.530 -6.142 -14.422 1.00 95.75 215 SER A C 1
ATOM 1748 O O . SER A 1 215 ? 0.740 -5.840 -15.596 1.00 95.75 215 SER A O 1
ATOM 1750 N N . TRP A 1 216 ? 0.246 -7.405 -14.085 1.00 97.31 216 TRP A N 1
ATOM 1751 C CA . TRP A 1 216 ? 0.265 -8.477 -15.085 1.00 97.31 216 TRP A CA 1
ATOM 1752 C C . TRP A 1 216 ? -1.038 -8.534 -15.879 1.00 97.31 216 TRP A C 1
ATOM 1754 O O . TRP A 1 216 ? -2.111 -8.656 -15.298 1.00 97.31 216 TRP A O 1
ATOM 1764 N N . ASP A 1 217 ? -0.968 -8.527 -17.207 1.00 96.00 217 ASP A N 1
ATOM 1765 C CA . ASP A 1 217 ? -2.093 -8.803 -18.096 1.00 96.00 217 ASP A CA 1
ATOM 1766 C C . ASP A 1 217 ? -2.012 -10.239 -18.614 1.00 96.00 217 ASP A C 1
ATOM 1768 O O . ASP A 1 217 ? -1.326 -10.541 -19.592 1.00 96.00 217 ASP A O 1
ATOM 1772 N N . ALA A 1 218 ? -2.746 -11.141 -17.963 1.00 92.12 218 ALA A N 1
ATOM 1773 C CA . ALA A 1 218 ? -2.758 -12.551 -18.340 1.00 92.12 218 ALA A CA 1
ATOM 1774 C C . ALA A 1 218 ? -3.380 -12.818 -19.723 1.00 92.12 218 ALA A C 1
ATOM 1776 O O . ALA A 1 218 ? -3.165 -13.899 -20.268 1.00 92.12 218 ALA A O 1
ATOM 1777 N N . SER A 1 219 ? -4.164 -11.887 -20.278 1.00 93.00 219 SER A N 1
ATOM 1778 C CA . SER A 1 219 ? -4.757 -12.047 -21.613 1.00 93.00 219 SER A CA 1
ATOM 1779 C C . SER A 1 219 ? -3.734 -11.759 -22.707 1.00 93.00 219 SER A C 1
ATOM 1781 O O . SER A 1 219 ? -3.737 -12.421 -23.741 1.00 93.00 219 SER A O 1
ATOM 1783 N N . ASN A 1 220 ? -2.836 -10.806 -22.447 1.00 94.44 220 ASN A N 1
ATOM 1784 C CA . ASN A 1 220 ? -1.773 -10.403 -23.365 1.00 94.44 220 ASN A CA 1
ATOM 1785 C C . ASN A 1 220 ? -0.408 -11.029 -23.033 1.00 94.44 220 ASN A C 1
ATOM 1787 O O . ASN A 1 220 ? 0.544 -10.841 -23.784 1.00 94.44 220 ASN A O 1
ATOM 1791 N N . ASN A 1 221 ? -0.313 -11.780 -21.929 1.00 94.12 221 ASN A N 1
ATOM 1792 C CA . ASN A 1 221 ? 0.927 -12.359 -21.408 1.00 94.12 221 ASN A CA 1
ATOM 1793 C C . ASN A 1 221 ? 2.051 -11.313 -21.298 1.00 94.12 221 ASN A C 1
ATOM 1795 O O . ASN A 1 221 ? 3.186 -11.545 -21.719 1.00 94.12 221 ASN A O 1
ATOM 1799 N N . ALA A 1 222 ? 1.697 -10.136 -20.780 1.00 94.12 222 ALA A N 1
ATOM 1800 C CA . ALA A 1 222 ? 2.565 -8.970 -20.741 1.00 94.12 222 ALA A CA 1
ATOM 1801 C C . ALA A 1 222 ? 2.387 -8.193 -19.436 1.00 94.12 222 ALA A C 1
ATOM 1803 O O . ALA A 1 222 ? 1.314 -8.193 -18.830 1.00 94.12 222 ALA A O 1
ATOM 1804 N N . LYS A 1 223 ? 3.449 -7.503 -19.021 1.00 93.62 223 LYS A N 1
ATOM 1805 C CA . LYS A 1 223 ? 3.408 -6.558 -17.909 1.00 93.62 223 LYS A CA 1
ATOM 1806 C C . LYS A 1 223 ? 2.966 -5.191 -18.429 1.00 93.62 223 LYS A C 1
ATOM 1808 O O . LYS A 1 223 ? 3.481 -4.738 -19.446 1.00 93.62 223 LYS A O 1
ATOM 1813 N N . ARG A 1 224 ? 2.028 -4.553 -17.735 1.00 93.50 224 ARG A N 1
ATOM 1814 C CA . ARG A 1 224 ? 1.617 -3.163 -17.963 1.00 93.50 224 ARG A CA 1
ATOM 1815 C C . ARG A 1 224 ? 2.487 -2.224 -17.135 1.00 93.50 224 ARG A C 1
ATOM 1817 O O . ARG A 1 224 ? 2.933 -2.611 -16.053 1.00 93.50 224 ARG A O 1
ATOM 1824 N N . ARG A 1 225 ? 2.702 -0.997 -17.617 1.00 92.00 225 ARG A N 1
ATOM 1825 C CA . ARG A 1 225 ? 3.466 0.017 -16.875 1.00 92.00 225 ARG A CA 1
ATOM 1826 C C . ARG A 1 225 ? 2.750 0.466 -15.598 1.00 92.00 225 ARG A C 1
ATOM 1828 O O . ARG A 1 225 ? 3.377 0.548 -14.548 1.00 92.00 225 ARG A O 1
ATOM 1835 N N . PHE A 1 226 ? 1.448 0.703 -15.699 1.00 94.44 226 PHE A N 1
ATOM 1836 C CA . PHE A 1 226 ? 0.531 1.034 -14.611 1.00 94.44 226 PHE A CA 1
ATOM 1837 C C . PHE A 1 226 ? -0.588 -0.010 -14.548 1.00 94.44 226 PHE A C 1
ATOM 1839 O O . PHE A 1 226 ? -0.779 -0.783 -15.492 1.00 94.44 226 PHE A O 1
ATOM 1846 N N . ALA A 1 227 ? -1.380 -0.028 -13.474 1.00 95.69 227 ALA A N 1
ATOM 1847 C CA . ALA A 1 227 ? -2.461 -1.009 -13.339 1.00 95.69 227 ALA A CA 1
ATOM 1848 C C . ALA A 1 227 ? -3.441 -0.979 -14.536 1.00 95.69 227 ALA A C 1
ATOM 1850 O O . ALA A 1 227 ? -3.767 -2.013 -15.140 1.00 95.69 227 ALA A O 1
ATOM 1851 N N . TRP A 1 228 ? -3.824 0.227 -14.954 1.00 95.12 228 TRP A N 1
ATOM 1852 C CA . TRP A 1 228 ? -4.743 0.469 -16.068 1.00 95.12 228 TRP A CA 1
ATOM 1853 C C . TRP A 1 228 ? -4.113 0.325 -17.463 1.00 95.12 228 TRP A C 1
ATOM 1855 O O . TRP A 1 228 ? -4.850 0.207 -18.441 1.00 95.12 228 TRP A O 1
ATOM 1865 N N . GLY A 1 229 ? -2.782 0.296 -17.593 1.00 94.38 229 GLY A N 1
ATOM 1866 C CA . GLY A 1 229 ? -2.090 0.265 -18.888 1.00 94.38 229 GLY A CA 1
ATOM 1867 C C . GLY A 1 229 ? -0.868 1.178 -18.928 1.00 94.38 229 GLY A C 1
ATOM 1868 O O . GLY A 1 229 ? -0.156 1.295 -17.938 1.00 94.38 229 GLY A O 1
ATOM 1869 N N . ASP A 1 230 ? -0.630 1.824 -20.070 1.00 92.75 230 ASP A N 1
ATOM 1870 C CA . ASP A 1 230 ? 0.577 2.637 -20.304 1.00 92.75 230 ASP A CA 1
ATOM 1871 C C . ASP A 1 230 ? 0.310 4.155 -20.317 1.00 92.75 230 ASP A C 1
ATOM 1873 O O . ASP A 1 230 ? 1.240 4.945 -20.484 1.00 92.75 230 ASP A O 1
ATOM 1877 N N . GLU A 1 231 ? -0.951 4.571 -20.142 1.00 94.31 231 GLU A N 1
ATOM 1878 C CA . GLU A 1 231 ? -1.333 5.984 -20.014 1.00 94.31 231 GLU A CA 1
ATOM 1879 C C . GLU A 1 231 ? -0.766 6.582 -18.720 1.00 94.31 231 GLU A C 1
ATOM 1881 O O . GLU A 1 231 ? -0.845 5.955 -17.665 1.00 94.31 231 GLU A O 1
ATOM 1886 N N . GLU A 1 232 ? -0.226 7.801 -18.791 1.00 93.44 232 GLU A N 1
ATOM 1887 C CA . GLU A 1 232 ? 0.298 8.503 -17.615 1.00 93.44 232 GLU A CA 1
ATOM 1888 C C . GLU A 1 232 ? -0.786 8.723 -16.536 1.00 93.44 232 GLU A C 1
ATOM 1890 O O . GLU A 1 232 ? -1.947 8.987 -16.871 1.00 93.44 232 GLU A O 1
ATOM 1895 N N . PRO A 1 233 ? -0.428 8.682 -15.237 1.00 92.31 233 PRO A N 1
ATOM 1896 C CA . PRO A 1 233 ? -1.373 8.900 -14.149 1.00 92.31 233 PRO A CA 1
ATOM 1897 C C . PRO A 1 233 ? -2.115 10.236 -14.256 1.00 92.31 233 PRO A C 1
ATOM 1899 O O . PRO A 1 233 ? -1.537 11.294 -14.521 1.00 92.31 233 PRO A O 1
ATOM 1902 N N . SER A 1 234 ? -3.418 10.204 -13.979 1.00 92.31 234 SER A N 1
ATOM 1903 C CA . SER A 1 234 ? -4.281 11.385 -13.958 1.00 92.31 234 SER A CA 1
ATOM 1904 C C . SER A 1 234 ? -5.286 11.316 -12.809 1.00 92.31 234 SER A C 1
ATOM 1906 O O . SER A 1 234 ? -5.558 10.248 -12.262 1.00 92.31 234 SER A O 1
ATOM 1908 N N . ASN A 1 235 ? -5.899 12.454 -12.466 1.00 87.19 235 ASN A N 1
ATOM 1909 C CA . ASN A 1 235 ? -6.910 12.530 -11.401 1.00 87.19 235 ASN A CA 1
ATOM 1910 C C . ASN A 1 235 ? -8.202 11.746 -11.713 1.00 87.19 235 ASN A C 1
ATOM 1912 O O . ASN A 1 235 ? -9.093 11.699 -10.866 1.00 87.19 235 ASN A O 1
ATOM 1916 N N . ALA A 1 236 ? -8.335 11.190 -12.922 1.00 88.31 236 ALA A N 1
ATOM 1917 C CA . ALA A 1 236 ? -9.416 10.281 -13.294 1.00 88.31 236 ALA A CA 1
ATOM 1918 C C . ALA A 1 236 ? -9.057 8.801 -13.058 1.00 88.31 236 ALA A C 1
ATOM 1920 O O . ALA A 1 236 ? -9.956 7.964 -12.996 1.00 88.31 236 ALA A O 1
ATOM 1921 N N . LEU A 1 237 ? -7.764 8.486 -12.932 1.00 92.31 237 LEU A N 1
ATOM 1922 C CA . LEU A 1 237 ? -7.231 7.124 -12.851 1.00 92.31 237 LEU A CA 1
ATOM 1923 C C . LEU A 1 237 ? -6.822 6.748 -11.426 1.00 92.31 237 LEU A C 1
ATOM 1925 O O . LEU A 1 237 ? -7.023 5.610 -11.022 1.00 92.31 237 LEU A O 1
ATOM 1929 N N . CYS A 1 238 ? -6.280 7.687 -10.651 1.00 93.81 238 CYS A N 1
ATOM 1930 C CA . CYS A 1 238 ? -5.880 7.431 -9.270 1.00 93.81 238 CYS A CA 1
ATOM 1931 C C . CYS A 1 238 ? -5.779 8.721 -8.441 1.00 93.81 238 CYS A C 1
ATOM 1933 O O . CYS A 1 238 ? -5.851 9.843 -8.952 1.00 93.81 238 CYS A O 1
ATOM 1935 N N . ASN A 1 239 ? -5.592 8.561 -7.129 1.00 93.12 239 ASN A N 1
ATOM 1936 C CA . ASN A 1 239 ? -5.280 9.653 -6.210 1.00 93.12 239 ASN A CA 1
ATOM 1937 C C . ASN A 1 239 ? -3.784 9.652 -5.877 1.00 93.12 239 ASN A C 1
ATOM 1939 O O . ASN A 1 239 ? -3.314 8.794 -5.130 1.00 93.12 239 ASN A O 1
ATOM 1943 N N . PHE A 1 240 ? -3.050 10.634 -6.396 1.00 90.44 240 PHE A N 1
ATOM 1944 C CA . PHE A 1 240 ? -1.602 10.746 -6.222 1.00 90.44 240 PHE A CA 1
ATOM 1945 C C . PHE A 1 240 ? -1.153 12.209 -6.083 1.00 90.44 240 PHE A C 1
ATOM 1947 O O . PHE A 1 240 ? -1.933 13.152 -6.261 1.00 90.44 240 PHE A O 1
ATOM 1954 N N . GLY A 1 241 ? 0.120 12.410 -5.726 1.00 87.25 241 GLY A N 1
ATOM 1955 C CA . GLY A 1 241 ? 0.742 13.739 -5.667 1.00 87.25 241 GLY A CA 1
ATOM 1956 C C . GLY A 1 241 ? 0.161 14.672 -4.599 1.00 87.25 241 GLY A C 1
ATOM 1957 O O . GLY A 1 241 ? 0.231 15.887 -4.755 1.00 87.25 241 GLY A O 1
ATOM 1958 N N . MET A 1 242 ? -0.463 14.118 -3.550 1.00 83.06 242 MET A N 1
ATOM 1959 C CA . MET A 1 242 ? -1.052 14.855 -2.416 1.00 83.06 242 MET A CA 1
ATOM 1960 C C . MET A 1 242 ? -2.078 15.933 -2.785 1.00 83.06 242 MET A C 1
ATOM 1962 O O . MET A 1 242 ? -2.404 16.788 -1.966 1.00 83.06 242 MET A O 1
ATOM 1966 N N . ARG A 1 243 ? -2.655 15.883 -3.989 1.00 82.06 243 ARG A N 1
ATOM 1967 C CA . ARG A 1 243 ? -3.585 16.919 -4.466 1.00 82.06 243 ARG A CA 1
ATOM 1968 C C . ARG A 1 243 ? -4.841 17.047 -3.599 1.00 82.06 243 ARG A C 1
ATOM 1970 O O . ARG A 1 243 ? -5.404 18.134 -3.499 1.00 82.06 243 ARG A O 1
ATOM 1977 N N . ARG A 1 244 ? -5.278 15.946 -2.976 1.00 84.88 244 ARG A N 1
ATOM 1978 C CA . ARG A 1 244 ? -6.467 15.897 -2.105 1.00 84.88 244 ARG A CA 1
ATOM 1979 C C . ARG A 1 244 ? -6.161 16.088 -0.621 1.00 84.88 244 ARG A C 1
ATOM 1981 O O . ARG A 1 244 ? -7.083 16.381 0.133 1.00 84.88 244 ARG A O 1
ATOM 1988 N N . TRP A 1 245 ? -4.898 15.931 -0.210 1.00 88.38 245 TRP A N 1
ATOM 1989 C CA . TRP A 1 245 ? -4.466 15.897 1.199 1.00 88.38 245 TRP A CA 1
ATOM 1990 C C . TRP A 1 245 ? -5.167 14.847 2.075 1.00 88.38 245 TRP A C 1
ATOM 1992 O O . TRP A 1 245 ? -5.071 14.901 3.300 1.00 88.38 245 TRP A O 1
ATOM 2002 N N . ASP A 1 246 ? -5.881 13.915 1.448 1.00 89.00 246 ASP A N 1
ATOM 2003 C CA . ASP A 1 246 ? -6.620 12.834 2.082 1.00 89.00 246 ASP A CA 1
ATOM 2004 C C . ASP A 1 246 ? -6.861 11.718 1.053 1.00 89.00 246 ASP A C 1
ATOM 2006 O O . ASP A 1 246 ? -6.651 11.885 -0.159 1.00 89.00 246 ASP A O 1
ATOM 2010 N N . THR A 1 247 ? -7.325 10.583 1.548 1.00 91.50 247 THR A N 1
ATOM 2011 C CA . THR A 1 247 ? -7.871 9.495 0.742 1.00 91.50 247 THR A CA 1
ATOM 2012 C C . THR A 1 247 ? -9.315 9.830 0.345 1.00 91.50 247 THR A C 1
ATOM 2014 O O . THR A 1 247 ? -10.024 10.454 1.129 1.00 91.50 247 THR A O 1
ATOM 2017 N N . PRO A 1 248 ? -9.772 9.503 -0.871 1.00 91.25 248 PRO A N 1
ATOM 2018 C CA . PRO A 1 248 ? -11.187 9.413 -1.210 1.00 91.25 248 PRO A CA 1
ATOM 2019 C C . PRO A 1 248 ? -11.782 8.059 -0.776 1.00 91.25 248 PRO A C 1
ATOM 2021 O O . PRO A 1 248 ? -11.028 7.154 -0.406 1.00 91.25 248 PRO A O 1
ATOM 2024 N N . PRO A 1 249 ? -13.112 7.882 -0.896 1.00 92.50 249 PRO A N 1
ATOM 2025 C CA . PRO A 1 249 ? -13.736 6.569 -0.802 1.00 92.50 249 PRO A CA 1
ATOM 2026 C C . PRO A 1 249 ? -13.098 5.559 -1.756 1.00 92.50 249 PRO A C 1
ATOM 2028 O O . PRO A 1 249 ? -12.725 5.900 -2.886 1.00 92.50 249 PRO A O 1
ATOM 2031 N N . VAL A 1 250 ? -13.002 4.309 -1.310 1.00 92.12 250 VAL A N 1
ATOM 2032 C CA . VAL A 1 250 ? -12.469 3.214 -2.122 1.00 92.12 250 VAL A CA 1
ATOM 2033 C C . VAL A 1 250 ? -13.285 3.007 -3.397 1.00 92.12 250 VAL A C 1
ATOM 2035 O O . VAL A 1 250 ? -14.509 3.151 -3.413 1.00 92.12 250 VAL A O 1
ATOM 2038 N N . GLY A 1 251 ? -12.610 2.646 -4.486 1.00 88.12 251 GLY A N 1
ATOM 2039 C CA . GLY A 1 251 ? -13.254 2.374 -5.770 1.00 88.12 251 GLY A CA 1
ATOM 2040 C C . GLY A 1 251 ? -13.754 3.612 -6.522 1.00 88.12 251 GLY A C 1
ATOM 2041 O O . GLY A 1 251 ? -14.436 3.463 -7.537 1.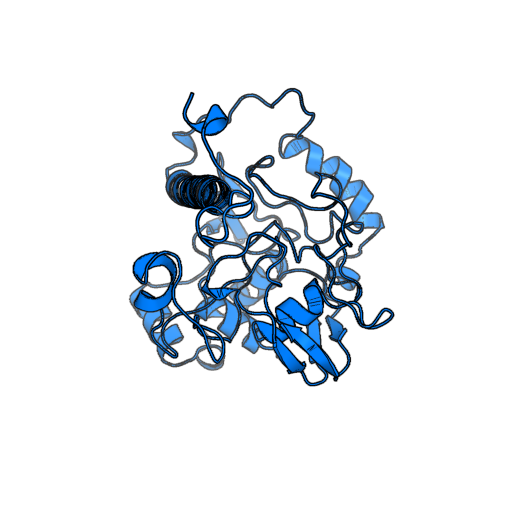00 88.12 251 GLY A O 1
ATOM 2042 N N . LEU A 1 252 ? -13.389 4.826 -6.084 1.00 89.50 252 LEU A N 1
ATOM 2043 C CA . LEU A 1 252 ? -13.719 6.073 -6.786 1.00 89.50 252 LEU A CA 1
ATOM 2044 C C . LEU A 1 252 ? -13.155 6.121 -8.219 1.00 89.50 252 LEU A C 1
ATOM 2046 O O . LEU A 1 252 ? -13.717 6.811 -9.071 1.00 89.50 252 LEU A O 1
ATOM 2050 N N . PHE A 1 253 ? -12.070 5.392 -8.499 1.00 90.88 253 PHE A N 1
ATOM 2051 C CA . PHE A 1 253 ? -11.387 5.389 -9.796 1.00 90.88 253 PHE A CA 1
ATOM 2052 C C . PHE A 1 253 ? -11.518 4.037 -10.518 1.00 90.88 253 PHE A C 1
ATOM 2054 O O . PHE A 1 253 ? -10.537 3.305 -10.656 1.00 90.88 253 PHE A O 1
ATOM 2061 N N . PRO A 1 254 ? -12.704 3.676 -11.042 1.00 92.62 254 PRO A N 1
ATOM 2062 C CA . PRO A 1 254 ? -12.883 2.407 -11.749 1.00 92.62 254 PRO A CA 1
ATOM 2063 C C . PRO A 1 254 ? -12.048 2.312 -13.037 1.00 92.62 254 PRO A C 1
ATOM 2065 O O . PRO A 1 254 ? -11.715 1.213 -13.469 1.00 92.62 254 PRO A O 1
ATOM 2068 N N . ALA A 1 255 ? -11.685 3.447 -13.644 1.00 94.12 255 ALA A N 1
ATOM 2069 C CA . ALA A 1 255 ? -10.793 3.494 -14.804 1.00 94.12 255 ALA A CA 1
ATOM 2070 C C . ALA A 1 255 ? -9.327 3.173 -14.451 1.00 94.12 255 ALA A C 1
ATOM 2072 O O . ALA A 1 255 ? -8.561 2.810 -15.336 1.00 94.12 255 ALA A O 1
ATOM 2073 N N . GLY A 1 256 ? -8.952 3.257 -13.169 1.00 95.12 256 GLY A N 1
ATOM 2074 C CA . GLY A 1 256 ? -7.631 2.886 -12.658 1.00 95.12 256 GLY A CA 1
ATOM 2075 C C . GLY A 1 256 ? -7.448 1.390 -12.397 1.00 95.12 256 GLY A C 1
ATOM 2076 O O . GLY A 1 256 ? -6.461 0.993 -11.782 1.00 95.12 256 GLY A O 1
ATOM 2077 N N . ALA A 1 257 ? -8.408 0.554 -12.800 1.00 96.31 257 ALA A N 1
ATOM 2078 C CA . ALA A 1 257 ? -8.398 -0.868 -12.494 1.00 96.31 257 ALA A CA 1
ATOM 2079 C C . ALA A 1 257 ? -7.236 -1.622 -13.156 1.00 96.31 257 ALA A C 1
ATOM 2081 O O . ALA A 1 257 ? -6.908 -1.393 -14.321 1.00 96.31 257 ALA A O 1
ATOM 2082 N N . SER A 1 258 ? -6.695 -2.614 -12.448 1.00 97.06 258 SER A N 1
ATOM 2083 C CA . SER A 1 258 ? -5.781 -3.596 -13.023 1.00 97.06 258 SER A CA 1
ATOM 2084 C C . SER A 1 258 ? -6.457 -4.462 -14.090 1.00 97.06 258 SER A C 1
ATOM 2086 O O . SER A 1 258 ? -7.685 -4.501 -14.208 1.00 97.06 258 SER A O 1
ATOM 2088 N N . SER A 1 259 ? -5.669 -5.242 -14.837 1.00 96.75 259 SER A N 1
ATOM 2089 C CA . SER A 1 259 ? -6.195 -6.207 -15.820 1.00 96.75 259 SER A CA 1
ATOM 2090 C C . SER A 1 259 ? -7.173 -7.231 -15.210 1.00 96.75 259 SER A C 1
ATOM 2092 O O . SER A 1 259 ? -8.043 -7.753 -15.907 1.00 96.75 259 SER A O 1
ATOM 2094 N N . TYR A 1 260 ? -7.049 -7.492 -13.903 1.00 96.38 260 TYR A N 1
ATOM 2095 C CA . TYR A 1 260 ? -7.914 -8.390 -13.140 1.00 96.38 260 TYR A CA 1
ATOM 2096 C C . TYR A 1 260 ? -9.123 -7.679 -12.518 1.00 96.38 260 TYR A C 1
ATOM 2098 O O . TYR A 1 260 ? -10.024 -8.333 -11.991 1.00 96.38 260 TYR A O 1
ATOM 2106 N N . GLY A 1 261 ? -9.161 -6.346 -12.570 1.00 95.38 261 GLY A N 1
ATOM 2107 C CA . GLY A 1 261 ? -10.197 -5.530 -11.949 1.00 95.38 261 GLY A CA 1
ATOM 2108 C C . GLY A 1 261 ? -9.929 -5.173 -10.486 1.00 95.38 261 GLY A C 1
ATOM 2109 O O . GLY A 1 261 ? -10.885 -4.826 -9.789 1.00 95.38 261 GLY A O 1
ATOM 2110 N N . CYS A 1 262 ? -8.685 -5.285 -10.004 1.00 96.69 262 CYS A N 1
ATOM 2111 C CA . CYS A 1 262 ? -8.289 -4.708 -8.716 1.00 96.69 262 CYS A CA 1
ATOM 2112 C C . CYS A 1 262 ? -8.216 -3.185 -8.855 1.00 96.69 262 CYS A C 1
ATOM 2114 O O . CYS A 1 262 ? -7.676 -2.685 -9.837 1.00 96.69 262 CYS A O 1
ATOM 2116 N N . LEU A 1 263 ? -8.773 -2.457 -7.901 1.00 95.94 263 LEU A N 1
ATOM 2117 C CA . LEU A 1 263 ? -8.834 -1.001 -7.866 1.00 95.94 263 LEU A CA 1
ATOM 2118 C C . LEU A 1 263 ? -7.840 -0.471 -6.837 1.00 95.94 263 LEU A C 1
ATOM 2120 O O . LEU A 1 263 ? -7.424 -1.203 -5.946 1.00 95.94 263 LEU A O 1
ATOM 2124 N N . ASP A 1 264 ? -7.495 0.808 -6.964 1.00 94.69 264 ASP A N 1
ATOM 2125 C CA . ASP A 1 264 ? -6.672 1.537 -5.993 1.00 94.69 264 ASP A CA 1
ATOM 2126 C C . ASP A 1 264 ? -5.269 0.938 -5.754 1.00 94.69 264 ASP A C 1
ATOM 2128 O O . ASP A 1 264 ? -4.605 1.311 -4.797 1.00 94.69 264 ASP A O 1
ATOM 2132 N N . MET A 1 265 ? -4.784 0.082 -6.667 1.00 96.12 265 MET A N 1
ATOM 2133 C CA . MET A 1 265 ? -3.434 -0.501 -6.613 1.00 96.12 265 MET A CA 1
ATOM 2134 C C . MET A 1 265 ? -2.329 0.557 -6.788 1.00 96.12 265 MET A C 1
ATOM 2136 O O . MET A 1 265 ? -1.188 0.314 -6.420 1.00 96.12 265 MET A O 1
ATOM 2140 N N . THR A 1 266 ? -2.645 1.718 -7.370 1.00 93.94 266 THR A N 1
ATOM 2141 C CA . THR A 1 266 ? -1.751 2.881 -7.486 1.00 93.94 266 THR A CA 1
ATOM 2142 C C . THR A 1 266 ? -2.386 4.052 -6.737 1.00 93.94 266 THR A C 1
ATOM 2144 O O . THR A 1 266 ? -3.530 4.427 -7.013 1.00 93.94 266 THR A O 1
ATOM 2147 N N . GLY A 1 267 ? -1.627 4.685 -5.841 1.00 91.44 267 GLY A N 1
ATOM 2148 C CA . GLY A 1 267 ? -2.089 5.840 -5.068 1.00 91.44 267 GLY A CA 1
ATOM 2149 C C . GLY A 1 267 ? -2.906 5.471 -3.824 1.00 91.44 267 GLY A C 1
ATOM 2150 O O . GLY A 1 267 ? -2.856 4.348 -3.345 1.00 91.44 267 GLY A O 1
ATOM 2151 N N . ASN A 1 268 ? -3.643 6.442 -3.274 1.00 92.31 268 ASN A N 1
ATOM 2152 C CA . ASN A 1 268 ? -4.377 6.346 -1.999 1.00 92.31 268 ASN A CA 1
ATOM 2153 C C . ASN A 1 268 ? -3.514 6.030 -0.769 1.00 92.31 268 ASN A C 1
ATOM 2155 O O . ASN A 1 268 ? -3.241 6.930 0.024 1.00 92.31 268 ASN A O 1
ATOM 2159 N N . VAL A 1 269 ? -3.145 4.765 -0.576 1.00 94.88 269 VAL A N 1
ATOM 2160 C CA . VAL A 1 269 ? -2.447 4.267 0.611 1.00 94.88 269 VAL A CA 1
ATOM 2161 C C . VAL A 1 269 ? -1.357 3.289 0.203 1.00 94.88 269 VAL A C 1
ATOM 2163 O O . VAL A 1 269 ? -1.502 2.540 -0.754 1.00 94.88 269 VAL A O 1
ATOM 2166 N N . TRP A 1 270 ? -0.272 3.262 0.968 1.00 96.75 270 TRP A N 1
ATOM 2167 C CA . TRP A 1 270 ? 0.675 2.157 0.898 1.00 96.75 270 TRP A CA 1
ATOM 2168 C C . TRP A 1 270 ? 0.067 0.889 1.505 1.00 96.75 270 TRP A C 1
ATOM 2170 O O . TRP A 1 270 ? -0.463 0.929 2.618 1.00 96.75 270 TRP A O 1
ATOM 2180 N N . GLU A 1 271 ? 0.212 -0.244 0.824 1.00 98.12 271 GLU A N 1
ATOM 2181 C CA . GLU A 1 271 ? -0.366 -1.526 1.225 1.00 98.12 271 GLU A CA 1
ATOM 2182 C C . GLU A 1 271 ? 0.698 -2.461 1.811 1.00 98.12 271 GLU A C 1
ATOM 2184 O O . GLU A 1 271 ? 1.731 -2.727 1.198 1.00 98.12 271 GLU A O 1
ATOM 2189 N N . TRP A 1 272 ? 0.470 -2.967 3.026 1.00 98.25 272 TRP A N 1
ATOM 2190 C CA . TRP A 1 272 ? 1.383 -3.908 3.681 1.00 98.25 272 TRP A CA 1
ATOM 2191 C C . TRP A 1 272 ? 1.358 -5.287 3.010 1.00 98.25 272 TRP A C 1
ATOM 2193 O O . TRP A 1 272 ? 0.291 -5.850 2.767 1.00 98.25 272 TRP A O 1
ATOM 2203 N N . THR A 1 273 ? 2.538 -5.876 2.803 1.00 98.00 273 THR A N 1
ATOM 2204 C CA . THR A 1 273 ? 2.684 -7.253 2.303 1.00 98.00 273 THR A CA 1
ATOM 2205 C C . THR A 1 273 ? 3.269 -8.167 3.376 1.00 98.00 273 THR A C 1
ATOM 2207 O O . THR A 1 273 ? 3.853 -7.709 4.359 1.00 98.00 273 THR A O 1
ATOM 2210 N N . SER A 1 274 ? 3.128 -9.481 3.204 1.00 96.38 274 SER A N 1
ATOM 2211 C CA . SER A 1 274 ? 3.800 -10.466 4.056 1.00 96.38 274 SER A CA 1
ATOM 2212 C C . SER A 1 274 ? 5.262 -10.696 3.671 1.00 96.38 274 SER A C 1
ATOM 2214 O O . SER A 1 274 ? 5.957 -11.408 4.390 1.00 96.38 274 SER A O 1
ATOM 2216 N N . THR A 1 275 ? 5.726 -10.162 2.536 1.00 95.12 275 THR A N 1
ATOM 2217 C CA . THR A 1 275 ? 7.120 -10.331 2.123 1.00 95.12 275 THR A CA 1
ATOM 2218 C C . THR A 1 275 ? 8.001 -9.350 2.893 1.00 95.12 275 THR A C 1
ATOM 2220 O O . THR A 1 275 ? 7.686 -8.157 2.934 1.00 95.12 275 THR A O 1
ATOM 2223 N N . PRO A 1 276 ? 9.090 -9.807 3.527 1.00 92.75 276 PRO A N 1
ATOM 2224 C CA . PRO A 1 276 ? 10.055 -8.891 4.107 1.00 92.75 276 PRO A CA 1
ATOM 2225 C C . PRO A 1 276 ? 10.753 -8.057 3.028 1.00 92.75 276 PRO A C 1
ATOM 2227 O O . PRO A 1 276 ? 10.940 -8.518 1.906 1.00 92.75 276 PRO A O 1
ATOM 2230 N N . PHE A 1 277 ? 11.145 -6.830 3.359 1.00 91.44 277 PHE A N 1
ATOM 2231 C CA . PHE A 1 277 ? 11.870 -5.968 2.430 1.00 91.44 277 PHE A CA 1
ATOM 2232 C C . PHE A 1 277 ? 13.284 -6.515 2.194 1.00 91.44 277 PHE A C 1
ATOM 2234 O O . PHE A 1 277 ? 14.074 -6.652 3.134 1.00 91.44 277 PHE A O 1
ATOM 2241 N N . GLY A 1 278 ? 13.590 -6.824 0.937 1.00 91.00 278 GLY A N 1
ATOM 2242 C CA . GLY A 1 278 ? 14.834 -7.456 0.517 1.00 91.00 278 GLY A CA 1
ATOM 2243 C C . GLY A 1 278 ? 15.080 -7.283 -0.980 1.00 91.00 278 GLY A C 1
ATOM 2244 O O . GLY A 1 278 ? 14.186 -6.892 -1.724 1.00 91.00 278 GLY A O 1
ATOM 2245 N N . GLY A 1 279 ? 16.303 -7.576 -1.419 1.00 90.38 279 GLY A N 1
ATOM 2246 C CA . GLY A 1 279 ? 16.658 -7.587 -2.837 1.00 90.38 279 GLY A CA 1
ATOM 2247 C C . GLY A 1 279 ? 16.223 -8.881 -3.524 1.00 90.38 279 GLY A C 1
ATOM 2248 O O . GLY A 1 279 ? 16.204 -9.953 -2.912 1.00 90.38 279 GLY A O 1
ATOM 2249 N N . PHE A 1 280 ? 15.912 -8.800 -4.818 1.00 90.38 280 PHE A N 1
ATOM 2250 C CA . PHE A 1 280 ? 15.675 -9.990 -5.632 1.00 90.38 280 PHE A CA 1
ATOM 2251 C C . PHE A 1 280 ? 16.931 -10.865 -5.760 1.00 90.38 280 PHE A C 1
ATOM 2253 O O . PHE A 1 280 ? 18.056 -10.456 -5.476 1.00 90.38 280 PHE A O 1
ATOM 2260 N N . GLU A 1 281 ? 16.742 -12.104 -6.214 1.00 87.31 281 GLU A N 1
ATOM 2261 C CA . GLU A 1 281 ? 17.861 -12.984 -6.547 1.00 87.31 281 GLU A CA 1
ATOM 2262 C C . GLU A 1 281 ? 18.749 -12.328 -7.615 1.00 87.31 281 GLU A C 1
ATOM 2264 O O . GLU A 1 281 ? 18.269 -11.975 -8.692 1.00 87.31 281 GLU A O 1
ATOM 2269 N N . GLY A 1 282 ? 20.038 -12.161 -7.304 1.00 87.62 282 GLY A N 1
ATOM 2270 C CA . GLY A 1 282 ? 20.977 -11.431 -8.159 1.00 87.62 282 GLY A CA 1
ATOM 2271 C C . GLY A 1 282 ? 20.922 -9.906 -8.013 1.00 87.62 282 GLY A C 1
ATOM 2272 O O . GLY A 1 282 ? 21.433 -9.215 -8.889 1.00 87.62 282 GLY A O 1
ATOM 2273 N N . PHE A 1 283 ? 20.306 -9.381 -6.947 1.00 91.44 283 PHE A N 1
ATOM 2274 C CA . PHE A 1 283 ? 20.345 -7.959 -6.604 1.00 91.44 283 PHE A CA 1
ATOM 2275 C C . PHE A 1 283 ? 21.786 -7.442 -6.521 1.00 91.44 283 PHE A C 1
ATOM 2277 O O . PHE A 1 283 ? 22.652 -8.063 -5.901 1.00 91.44 283 PHE A O 1
ATOM 2284 N N . GLU A 1 284 ? 22.002 -6.263 -7.098 1.00 90.94 284 GLU A N 1
ATOM 2285 C CA . GLU A 1 284 ? 23.235 -5.494 -6.981 1.00 90.94 284 GLU A CA 1
ATOM 2286 C C . GLU A 1 284 ? 22.868 -4.065 -6.551 1.00 90.94 284 GLU A C 1
ATOM 2288 O O . GLU A 1 284 ? 22.025 -3.442 -7.207 1.00 90.94 284 GLU A O 1
ATOM 2293 N N . PRO A 1 285 ? 23.471 -3.530 -5.473 1.00 91.94 285 PRO A N 1
ATOM 2294 C CA . PRO A 1 285 ? 23.156 -2.190 -4.991 1.00 91.94 285 PRO A CA 1
ATOM 2295 C C . PRO A 1 285 ? 23.518 -1.123 -6.024 1.00 91.94 285 PRO A C 1
ATOM 2297 O O . PRO A 1 285 ? 24.596 -1.165 -6.625 1.00 91.94 285 PRO A O 1
ATOM 2300 N N . PHE A 1 286 ? 22.645 -0.129 -6.206 1.00 91.06 286 PHE A N 1
ATOM 2301 C CA . PHE A 1 286 ? 22.881 0.944 -7.171 1.00 91.06 286 PHE A CA 1
ATOM 2302 C C . PHE A 1 286 ? 22.081 2.228 -6.866 1.00 91.06 286 PHE A C 1
ATOM 2304 O O . PHE A 1 286 ? 20.873 2.169 -6.651 1.00 91.06 286 PHE A O 1
ATOM 2311 N N . PRO A 1 287 ? 22.696 3.427 -6.938 1.00 89.25 287 PRO A N 1
ATOM 2312 C CA . PRO A 1 287 ? 24.105 3.691 -7.252 1.00 89.25 287 PRO A CA 1
ATOM 2313 C C . PRO A 1 287 ? 25.064 3.513 -6.065 1.00 89.25 287 PRO A C 1
ATOM 2315 O O . PRO A 1 287 ? 26.276 3.576 -6.257 1.00 89.25 287 PRO A O 1
ATOM 2318 N N . TYR A 1 288 ? 24.544 3.297 -4.856 1.00 87.75 288 TYR A N 1
ATOM 2319 C CA . TYR A 1 288 ? 25.322 3.011 -3.650 1.00 87.75 288 TYR A CA 1
ATOM 2320 C C . TYR A 1 288 ? 24.507 2.132 -2.676 1.00 87.75 288 TYR A C 1
ATOM 2322 O O . TYR A 1 288 ? 23.276 2.228 -2.672 1.00 87.75 288 TYR A O 1
ATOM 2330 N N . PRO A 1 289 ? 25.158 1.286 -1.849 1.00 87.19 289 PRO A N 1
ATOM 2331 C CA . PRO A 1 289 ? 24.495 0.328 -0.948 1.00 87.19 289 PRO A CA 1
ATOM 2332 C C . PRO A 1 289 ? 23.449 0.916 0.000 1.00 87.19 289 PRO A C 1
ATOM 2334 O O . PRO A 1 289 ? 22.452 0.273 0.323 1.00 87.19 289 PRO A O 1
ATOM 2337 N N . GLU A 1 290 ? 23.658 2.147 0.458 1.00 90.75 290 GLU A N 1
ATOM 2338 C CA . GLU A 1 290 ? 22.843 2.792 1.486 1.00 90.75 290 GLU A CA 1
ATOM 2339 C C . GLU A 1 290 ? 21.417 3.119 1.026 1.00 90.75 290 GLU A C 1
ATOM 2341 O O . GLU A 1 290 ? 20.564 3.432 1.861 1.00 90.75 290 GLU A O 1
ATOM 2346 N N . TYR A 1 291 ? 21.149 3.047 -0.282 1.00 87.75 291 TYR A N 1
ATOM 2347 C CA . TYR A 1 291 ? 19.810 3.266 -0.811 1.00 87.75 291 TYR A CA 1
ATOM 2348 C C . TYR A 1 291 ? 18.852 2.126 -0.427 1.00 87.75 291 TYR A C 1
ATOM 2350 O O . TYR A 1 291 ? 17.768 2.392 0.090 1.00 87.75 291 TYR A O 1
ATOM 2358 N N . SER A 1 292 ? 19.281 0.868 -0.585 1.00 90.69 292 SER A N 1
ATOM 2359 C CA . SER A 1 292 ? 18.440 -0.313 -0.326 1.00 90.69 292 SER A CA 1
ATOM 2360 C C . SER A 1 292 ? 19.111 -1.369 0.552 1.00 90.69 292 SER A C 1
ATOM 2362 O O . SER A 1 292 ? 18.523 -1.795 1.544 1.00 90.69 292 SER A O 1
ATOM 2364 N N . GLU A 1 293 ? 20.340 -1.780 0.227 1.00 90.56 293 GLU A N 1
ATOM 2365 C CA . GLU A 1 293 ? 20.984 -2.973 0.798 1.00 90.56 293 GLU A CA 1
ATOM 2366 C C . GLU A 1 293 ? 21.120 -2.918 2.323 1.00 90.56 293 GLU A C 1
ATOM 2368 O O . GLU A 1 293 ? 20.805 -3.885 3.014 1.00 90.56 293 GLU A O 1
ATOM 2373 N N . VAL A 1 294 ? 21.526 -1.769 2.872 1.00 90.50 294 VAL A N 1
ATOM 2374 C CA . VAL A 1 294 ? 21.720 -1.602 4.328 1.00 90.50 294 VAL A CA 1
ATOM 2375 C C . VAL A 1 294 ? 20.422 -1.729 5.133 1.00 90.50 294 VAL A C 1
ATOM 2377 O O . VAL A 1 294 ? 20.454 -1.831 6.360 1.00 90.50 294 VAL A O 1
ATOM 2380 N N . TRP A 1 295 ? 19.275 -1.699 4.452 1.00 86.12 295 TRP A N 1
ATOM 2381 C CA . TRP A 1 295 ? 17.951 -1.823 5.044 1.00 86.12 295 TRP A CA 1
ATOM 2382 C C . TRP A 1 295 ? 17.379 -3.237 4.937 1.00 86.12 295 TRP A C 1
ATOM 2384 O O . TRP A 1 295 ? 16.307 -3.475 5.495 1.00 86.12 295 TRP A O 1
ATOM 2394 N N . PHE A 1 296 ? 18.067 -4.171 4.275 1.00 89.31 296 PHE A N 1
ATOM 2395 C CA . PHE A 1 296 ? 17.685 -5.580 4.249 1.00 89.31 296 PHE A CA 1
ATOM 2396 C C . PHE A 1 296 ? 18.041 -6.229 5.595 1.00 89.31 296 PHE A C 1
ATOM 2398 O O . PHE A 1 296 ? 19.205 -6.299 5.978 1.00 89.31 296 PHE A O 1
ATOM 2405 N N . ASP A 1 297 ? 17.039 -6.707 6.335 1.00 81.62 297 ASP A N 1
ATOM 2406 C CA . ASP A 1 297 ? 17.227 -7.317 7.668 1.00 81.62 297 ASP A CA 1
ATOM 2407 C C . ASP A 1 297 ? 16.364 -8.579 7.821 1.00 81.62 297 ASP A C 1
ATOM 2409 O O . ASP A 1 297 ? 15.674 -8.786 8.825 1.00 81.62 297 ASP A O 1
ATOM 2413 N N . GLY A 1 298 ? 16.345 -9.401 6.765 1.00 78.19 298 GLY A N 1
ATOM 2414 C CA . GLY A 1 298 ? 15.553 -10.630 6.699 1.00 78.19 298 GLY A CA 1
ATOM 2415 C C . GLY A 1 298 ? 14.099 -10.391 7.110 1.00 78.19 298 GLY A C 1
ATOM 2416 O O . GLY A 1 298 ? 13.485 -9.413 6.694 1.00 78.19 298 GLY A O 1
ATOM 2417 N N . ASP A 1 299 ? 13.576 -11.235 7.999 1.00 67.88 299 ASP A N 1
ATOM 2418 C CA . ASP A 1 299 ? 12.172 -11.207 8.428 1.00 67.88 299 ASP A CA 1
ATOM 2419 C C . ASP A 1 299 ? 11.780 -10.005 9.305 1.00 67.88 299 ASP A C 1
ATOM 2421 O O . ASP A 1 299 ? 10.618 -9.893 9.696 1.00 67.88 299 ASP A O 1
ATOM 2425 N N . ARG A 1 300 ? 12.707 -9.102 9.650 1.00 68.25 300 ARG A N 1
ATOM 2426 C CA . ARG A 1 300 ? 12.421 -7.970 10.553 1.00 68.25 300 ARG A CA 1
ATOM 2427 C C . ARG A 1 300 ? 11.902 -6.733 9.838 1.00 68.25 300 ARG A C 1
ATOM 2429 O O . ARG A 1 300 ? 11.231 -5.901 10.451 1.00 68.25 300 ARG A O 1
ATOM 2436 N N . LYS A 1 301 ? 12.217 -6.572 8.553 1.00 74.69 301 LYS A N 1
ATOM 2437 C CA . LYS A 1 301 ? 11.837 -5.379 7.788 1.00 74.69 301 LYS A CA 1
ATOM 2438 C C . LYS A 1 301 ? 10.585 -5.675 6.996 1.00 74.69 301 LYS A C 1
ATOM 2440 O O . LYS A 1 301 ? 10.576 -6.513 6.108 1.00 74.69 301 LYS A O 1
ATOM 2445 N N . ARG A 1 302 ? 9.503 -4.994 7.355 1.00 85.31 302 ARG A N 1
ATOM 2446 C CA . ARG A 1 302 ? 8.190 -5.163 6.732 1.00 85.31 302 ARG A CA 1
ATOM 2447 C C . ARG A 1 302 ? 8.122 -4.335 5.449 1.00 85.31 302 ARG A C 1
ATOM 2449 O O . ARG A 1 302 ? 8.533 -3.176 5.466 1.00 85.31 302 ARG A O 1
ATOM 2456 N N . ASN A 1 303 ? 7.589 -4.910 4.374 1.00 81.31 303 ASN A N 1
ATOM 2457 C CA . ASN A 1 303 ? 7.483 -4.236 3.082 1.00 81.31 303 ASN A CA 1
ATOM 2458 C C . ASN A 1 303 ? 6.085 -3.636 2.861 1.00 81.31 303 ASN A C 1
ATOM 2460 O O . ASN A 1 303 ? 5.071 -4.248 3.218 1.00 81.31 303 ASN A O 1
ATOM 2464 N N . ARG A 1 304 ? 6.038 -2.458 2.234 1.00 82.12 304 ARG A N 1
ATOM 2465 C CA . ARG A 1 304 ? 4.814 -1.845 1.707 1.00 82.12 304 ARG A CA 1
ATOM 2466 C C . ARG A 1 304 ? 4.963 -1.593 0.222 1.00 82.12 304 ARG A C 1
ATOM 2468 O O . ARG A 1 304 ? 6.035 -1.221 -0.235 1.00 82.12 304 ARG A O 1
ATOM 2475 N N . VAL A 1 305 ? 3.863 -1.735 -0.493 1.00 80.75 305 VAL A N 1
ATOM 2476 C CA . VAL A 1 305 ? 3.797 -1.566 -1.941 1.00 80.75 305 VAL A CA 1
ATOM 2477 C C . VAL A 1 305 ? 2.706 -0.569 -2.302 1.00 80.75 305 VAL A C 1
ATOM 2479 O O . VAL A 1 305 ? 1.713 -0.414 -1.593 1.00 80.75 305 VAL A O 1
ATOM 2482 N N . SER A 1 306 ? 2.943 0.156 -3.380 1.00 77.31 306 SER A N 1
ATOM 2483 C CA . SER A 1 306 ? 1.993 1.033 -4.045 1.00 77.31 306 SER A CA 1
ATOM 2484 C C . SER A 1 306 ? 2.445 1.090 -5.491 1.00 77.31 306 SER A C 1
ATOM 2486 O O . SER A 1 306 ? 3.646 1.172 -5.768 1.00 77.31 306 SER A O 1
ATOM 2488 N N . GLY A 1 307 ? 1.503 0.966 -6.413 1.00 58.41 307 GLY A N 1
ATOM 2489 C CA . GLY A 1 307 ? 1.793 0.998 -7.832 1.00 58.41 307 GLY A CA 1
ATOM 2490 C C . GLY A 1 307 ? 2.362 2.365 -8.160 1.00 58.41 307 GLY A C 1
ATOM 2491 O O . GLY A 1 307 ? 1.911 3.373 -7.610 1.00 58.41 307 GLY A O 1
ATOM 2492 N N . ARG A 1 308 ? 3.370 2.395 -9.029 1.00 56.88 308 ARG A N 1
ATOM 2493 C CA . ARG A 1 308 ? 3.738 3.650 -9.684 1.00 56.88 308 ARG A CA 1
ATOM 2494 C C . ARG A 1 308 ? 2.607 4.095 -10.604 1.00 56.88 308 ARG A C 1
ATOM 2496 O O . ARG A 1 308 ? 1.706 3.261 -10.869 1.00 56.88 308 ARG A O 1
#

Foldseek 3Di:
DVVVPQDCCDPPLCRHVHLVVVVVVVVVVVVVVVVLVVLLPDDLQVDDDPDQDPPPLDAPVVLVVLVVVCCVVQPPVNQQDWFKDAWDKAWFADDSPDHDALQRDDTDIDTDHIDTHGLWAQWPQLLQCCLVVCLLPDPVLFDPVLVVCCVVVVDRHAPQWDDDPNGIWGRASNDIGGGDGQFHDDRDDLRSVSSSQVVVVHGFAAPVRLLCQFFAQPVVSDGALGQLHPDDDDPLQAADDCSHSATRGIPSRQSVHHNSNRHQLADHDWGWHQAAQDHDDVRDHPPDCVVGPVQRDHNPHTDTHGRD

Sequence (308 aa):
GCLDEFDFDSNDPLKGGGYIFQLVLEHERQHQETLAYLFQLLDPTTKTRPLAQADGAMPHDGAREVASRASDALTTQTARDMVSIRAGAFLLGAARDSFAYDNERLAREVFVPEFRIARVPVTNGEFARFVTEGGYERREFWDEEGWSWREKENWTHPLYWRREGGGFVVRRMFDEAPLEEDHPVTGVSWYESEAYARFACKRLPTEAEWEKAASWDASNNAKRRFAWGDEEPSNALCNFGMRRWDTPPVGLFPAGASSYGCLDMTGNVWEWTSTPFGGFEGFEPFPYPEYSEVWFDGDRKRNRVSGR

Secondary structure (DSSP, 8-state):
-TTTT--TT-SSTTTGGGHHHHHHHHHHHHHHHHHHHHHHHS-GGG--PPPPPTT----HHHHHHHHHHHTTTS-HHHHTPEEEE--EEEEES--TTS---GGG-S-EEEEE--EEEESSPPBHHHHHHHHHTTTTT-GGGS-HHHHHHHHHTT-SS-TTEEEETTEEEEE-SS-EEE--TTSBP-S--HHHHHHHHHHTT--PPPHHHHHHHHHEETTTTEE-SBTTBSSPP-TTT---TTTTSSPPPTTS-GGG--TT---SSBSSS-EEEEEES-PPTT----S-GGGTGGG--GGGSEEEE-B-